Protein AF-0000000074204787 (afdb_homodimer)

pLDDT: mean 93.37, std 12.64, range [33.34, 98.88]

Organism: NCBI:txid88382

Radius of gyration: 18.28 Å; Cα contacts (8 Å, |Δi|>4): 489; chains: 2; bounding box: 37×52×54 Å

Solvent-accessible surface area (backbone atoms only — not comparable to full-atom values): 13584 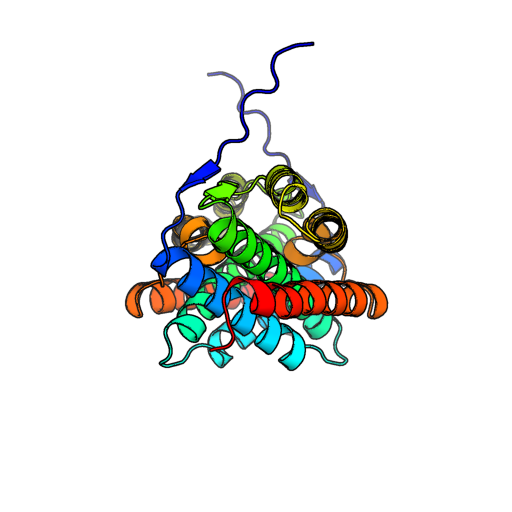Å² total; per-residue (Å²): 126,79,78,73,71,75,78,67,62,39,80,34,51,72,66,28,24,51,39,18,40,47,41,13,52,46,29,42,53,50,18,59,69,43,49,53,89,49,53,54,35,25,26,50,15,24,35,29,13,41,53,11,29,51,23,15,49,37,17,37,27,14,57,73,69,36,26,27,54,48,86,78,43,64,69,52,36,31,55,55,32,35,70,40,81,91,57,13,54,64,51,20,51,39,45,46,62,32,54,75,43,38,60,52,42,68,66,38,49,58,72,54,51,73,66,56,25,50,51,26,40,51,38,20,46,51,42,45,58,55,28,33,77,60,68,52,74,133,127,80,77,72,72,76,77,67,60,38,80,34,51,73,65,28,24,51,40,18,39,48,40,13,53,48,28,41,53,50,18,59,69,44,49,53,89,49,52,52,34,27,24,49,15,24,34,30,13,41,53,12,28,52,24,16,48,39,18,37,27,14,59,74,71,36,27,27,60,47,91,71,45,60,69,53,35,31,55,58,32,35,68,40,81,92,56,13,54,63,52,18,52,40,47,47,62,34,55,74,41,38,61,52,42,68,58,37,50,56,72,54,51,75,65,55,22,50,50,26,38,50,36,21,47,51,40,45,58,55,27,34,78,60,70,52,74,134

Sequence (276 aa):
MSPKHPPRTRSMSRGDVTVRAATARKYQDVAELVMGEDSADRHVAAGLAVLAAIAASDAICGATLRECARDQDHSRAADLLATVAPDGKELSVRLRKVLDEKTAAHYGTSFLSPQQSAYMVKHSRSLVDSMEGYVGRPMSPKHPPRTRSMSRGDVTVRAATARKYQDVAELVMGEDSADRHVAAGLAVLAAIAASDAICGATLRECARDQDHSRAADLLATVAPDGKELSVRLRKVLDEKTAAHYGTSFLSPQQSAYMVKHSRSLVDSMEGYVGRP

Nearest PDB structures (foldseek):
  2hsb-assembly1_A  TM=8.078E-01  e=8.945E-04  Archaeoglobus fulgidus
  7ae6-assembly1_B  TM=5.237E-01  e=3.345E-02  Aphanizomenon flos-aquae 2012/KM1/D3
  8ugj-assembly1_4C  TM=4.078E-01  e=1.017E+00  Sus scrofa
  6ymy-assembly1_c  TM=4.177E-01  e=1.128E+00  Saccharomyces cerevisiae S288C
  8pw5-assembly1_c  TM=3.591E-01  e=3.343E+00  Mus musculus

Foldseek 3Di:
DPPPDPADKDFADLVNLVVLLVLLVVLLVVLVVQCDDDLVSLLQSLLSLLSSLLSLLQSLLCLAVRIAGDDPDQLVSLVSQCPGPDCSVVLSVLNVLSVVCNCCSPPNPDGDDSVSSVSSSVSSVVSSVVSCVRSNDD/DPPPDPFDKDFADLVNLVVLLVLLVVLLVVLVVQCDDDLVSLLQSLLSLLSSLLSLLQSLLCLAVRIAGDDDPQLVSLVSQCPGPDCSVVSSVLNVLSVVCNCCSPPNPDGDDSVSSVSSSVSSVVSSVVSCVRSNDD

Secondary structure (DSSP, 8-state):
--------EEE--HHHHHHHHHHHHHHHHHHHHH--SSHHHHHHHHHHHHHHHHHHHHHHHHHHHSEEE-TT-HHHHHHHHTTSTTTHHHHHHHHHHHHTTHHHHHH-SSPPPHHHHHHHHHHHHHHHHHHHHHH---/--------EEE--HHHHHHHHHHHHHHHHHHHHH--SSHHHHHHHHHHHHHHHHHHHHHHHHHHHSEEE-TT-HHHHHHHHTTSTTTHHHHHHHHHHHHTTHHHHHH-SSPPPHHHHHHHHHHHHHHHHHHHHHH---

Structure (mmCIF, N/CA/C/O backbone):
data_AF-0000000074204787-model_v1
#
loop_
_entity.id
_entity.type
_entity.pdbx_description
1 polymer 'HEPN domain-containing protein'
#
loop_
_atom_site.group_PDB
_atom_site.id
_atom_site.type_symbol
_atom_site.label_atom_id
_atom_site.label_alt_id
_atom_site.label_comp_id
_atom_site.label_asym_id
_atom_site.label_entity_id
_atom_site.label_seq_id
_atom_site.pdbx_PDB_ins_code
_atom_site.Cartn_x
_atom_site.Cartn_y
_atom_site.Cartn_z
_atom_site.occupancy
_atom_site.B_iso_or_equiv
_atom_site.auth_seq_id
_atom_site.auth_comp_id
_atom_site.auth_asym_id
_atom_site.auth_atom_id
_atom_site.pdbx_PDB_model_num
ATOM 1 N N . MET A 1 1 ? -5.32 1.021 37.094 1 33.88 1 MET A N 1
ATOM 2 C CA . MET A 1 1 ? -5.32 0.948 35.625 1 33.88 1 MET A CA 1
ATOM 3 C C . MET A 1 1 ? -3.896 0.875 35.094 1 33.88 1 MET A C 1
ATOM 5 O O . MET A 1 1 ? -3.004 1.568 35.594 1 33.88 1 MET A O 1
ATOM 9 N N . SER A 1 2 ? -3.416 -0.162 34.594 1 39.25 2 SER A N 1
ATOM 10 C CA . SER A 1 2 ? -2.023 -0.313 34.188 1 39.25 2 SER A CA 1
ATOM 11 C C . SER A 1 2 ? -1.562 0.872 33.344 1 39.25 2 SER A C 1
ATOM 13 O O . SER A 1 2 ? -2.318 1.381 32.5 1 39.25 2 SER A O 1
ATOM 15 N N . PRO A 1 3 ? -0.611 1.631 33.719 1 34.16 3 PRO A N 1
ATOM 16 C CA . PRO A 1 3 ? -0.192 2.807 32.938 1 34.16 3 PRO A CA 1
ATOM 17 C C . PRO A 1 3 ? -0.026 2.512 31.453 1 34.16 3 PRO A C 1
ATOM 19 O O . PRO A 1 3 ? 0.496 1.458 31.094 1 34.16 3 PRO A O 1
ATOM 22 N N . LYS A 1 4 ? -0.907 2.822 30.594 1 45.38 4 LYS A N 1
ATOM 23 C CA . LYS A 1 4 ? -0.849 2.66 29.141 1 45.38 4 LYS A CA 1
ATOM 24 C C . LYS A 1 4 ? 0.558 2.926 28.609 1 45.38 4 LYS A C 1
ATOM 26 O O . LYS A 1 4 ? 1.166 3.947 28.938 1 45.38 4 LYS A O 1
ATOM 31 N N . HIS A 1 5 ? 1.35 2.051 28.469 1 51.78 5 HIS A N 1
ATOM 32 C CA . HIS A 1 5 ? 2.66 2.24 27.859 1 51.78 5 HIS A CA 1
ATOM 33 C C . HIS A 1 5 ? 2.621 3.336 26.797 1 51.78 5 HIS A C 1
ATOM 35 O O . HIS A 1 5 ? 1.652 3.439 26.031 1 51.78 5 HIS A O 1
ATOM 41 N N . PRO A 1 6 ? 3.344 4.445 27 1 54 6 PRO A N 1
ATOM 42 C CA . PRO A 1 6 ? 3.322 5.527 26.016 1 54 6 PRO A CA 1
ATOM 43 C C . PRO A 1 6 ? 3.377 5.02 24.578 1 54 6 PRO A C 1
ATOM 45 O O . PRO A 1 6 ? 3.99 3.982 24.312 1 54 6 PRO A O 1
ATOM 48 N N . PRO A 1 7 ? 2.492 5.434 23.75 1 60.56 7 PRO A N 1
ATOM 49 C CA . PRO A 1 7 ? 2.514 4.992 22.359 1 60.56 7 PRO A CA 1
ATOM 50 C C . PRO A 1 7 ? 3.904 5.078 21.734 1 60.56 7 PRO A C 1
ATOM 52 O O . PRO A 1 7 ? 4.699 5.949 22.109 1 60.56 7 PRO A O 1
ATOM 55 N N . ARG A 1 8 ? 4.473 4.113 21.094 1 80.25 8 ARG A N 1
ATOM 56 C CA . ARG A 1 8 ? 5.738 4.145 20.375 1 80.25 8 ARG A CA 1
ATOM 57 C C . ARG A 1 8 ? 5.676 5.109 19.188 1 80.25 8 ARG A C 1
ATOM 59 O O . ARG A 1 8 ? 4.867 4.93 18.281 1 80.25 8 ARG A O 1
ATOM 66 N N . THR A 1 9 ? 6.219 6.309 19.438 1 88.94 9 THR A N 1
ATOM 67 C CA . THR A 1 9 ? 6.242 7.348 18.406 1 88.94 9 THR A CA 1
ATOM 68 C C . THR A 1 9 ? 7.668 7.602 17.938 1 88.94 9 THR A C 1
ATOM 70 O O . THR A 1 9 ? 8.625 7.102 18.516 1 88.94 9 THR A O 1
ATOM 73 N N . ARG A 1 10 ? 7.684 8.18 16.828 1 91 10 ARG A N 1
ATOM 74 C CA . ARG A 1 10 ? 8.961 8.656 16.297 1 91 1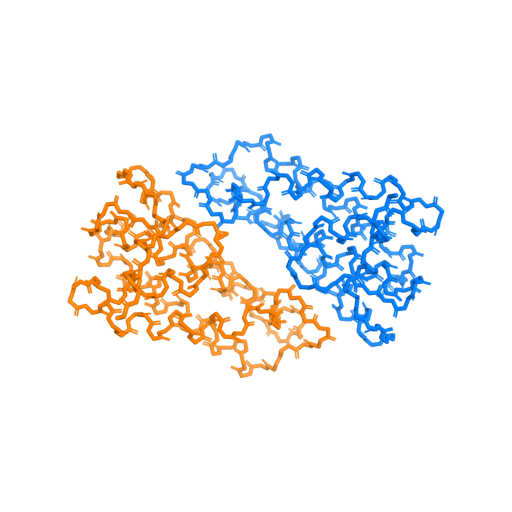0 ARG A CA 1
ATOM 75 C C . ARG A 1 10 ? 8.93 10.164 16.078 1 91 10 ARG A C 1
ATOM 77 O O . ARG A 1 10 ? 7.895 10.719 15.719 1 91 10 ARG A O 1
ATOM 84 N N . SER A 1 11 ? 10.07 10.781 16.328 1 95.62 11 SER A N 1
ATOM 85 C CA . SER A 1 11 ? 10.195 12.219 16.094 1 95.62 11 SER A CA 1
ATOM 86 C C . SER A 1 11 ? 10.109 12.547 14.609 1 95.62 11 SER A C 1
ATOM 88 O O . SER A 1 11 ? 10.594 11.781 13.766 1 95.62 11 SER A O 1
ATOM 90 N N . MET A 1 12 ? 9.57 13.695 14.336 1 96.94 12 MET A N 1
ATOM 91 C CA . MET A 1 12 ? 9.406 14.148 12.953 1 96.94 12 MET A CA 1
ATOM 92 C C . MET A 1 12 ? 9.992 15.547 12.766 1 96.94 12 MET A C 1
ATOM 94 O O . MET A 1 12 ? 9.602 16.484 13.461 1 96.94 12 MET A O 1
ATOM 98 N N . SER A 1 13 ? 10.93 15.688 11.852 1 97.75 13 SER A N 1
ATOM 99 C CA . SER A 1 13 ? 11.43 17 11.445 1 97.75 13 SER A CA 1
ATOM 100 C C . SER A 1 13 ? 10.516 17.625 10.398 1 97.75 13 SER A C 1
ATOM 102 O O . SER A 1 13 ? 9.586 16.984 9.906 1 97.75 13 SER A O 1
ATOM 104 N N . ARG A 1 14 ? 10.82 18.844 10.062 1 97.25 14 ARG A N 1
ATOM 105 C CA . ARG A 1 14 ? 10.086 19.516 8.992 1 97.25 14 ARG A CA 1
ATOM 106 C C . ARG A 1 14 ? 10.258 18.797 7.664 1 97.25 14 ARG A C 1
ATOM 108 O O . ARG A 1 14 ? 9.328 18.734 6.859 1 97.25 14 ARG A O 1
ATOM 115 N N . GLY A 1 15 ? 11.469 18.359 7.43 1 97.56 15 GLY A N 1
ATOM 116 C CA . GLY A 1 15 ? 11.727 17.578 6.23 1 97.56 15 GLY A CA 1
ATOM 117 C C . GLY A 1 15 ? 10.938 16.281 6.176 1 97.56 15 GLY A C 1
ATOM 118 O O . GLY A 1 15 ? 10.414 15.914 5.125 1 97.56 15 GLY A O 1
ATOM 119 N N . ASP A 1 16 ? 10.867 15.609 7.316 1 97.62 16 ASP A N 1
ATOM 120 C CA . ASP A 1 16 ? 10.062 14.391 7.398 1 97.62 16 ASP A CA 1
ATOM 121 C C . ASP A 1 16 ? 8.609 14.672 7.023 1 97.62 16 ASP A C 1
ATOM 123 O O . ASP A 1 16 ? 8 13.914 6.266 1 97.62 16 ASP A O 1
ATOM 127 N N . VAL A 1 17 ? 8.086 15.742 7.586 1 98.38 17 VAL A N 1
ATOM 128 C CA . VAL A 1 17 ? 6.703 16.141 7.348 1 98.38 17 VAL A CA 1
ATOM 129 C C . VAL A 1 17 ? 6.492 16.406 5.859 1 98.38 17 VAL A C 1
ATOM 131 O O . VAL A 1 17 ? 5.48 16 5.285 1 98.38 17 VAL A O 1
ATOM 134 N N . THR A 1 18 ? 7.434 17.078 5.258 1 98.06 18 THR A N 1
ATOM 135 C CA . THR A 1 18 ? 7.359 17.391 3.834 1 98.06 18 THR A CA 1
ATOM 136 C C . THR A 1 18 ? 7.281 16.109 3 1 98.06 18 THR A C 1
ATOM 138 O O . THR A 1 18 ? 6.484 16.031 2.062 1 98.06 18 THR A O 1
ATOM 141 N N . VAL A 1 19 ? 8.031 15.148 3.357 1 98.12 19 VAL A N 1
ATOM 142 C CA . VAL A 1 19 ? 8.062 13.891 2.619 1 98.12 19 VAL A CA 1
ATOM 143 C C . VAL A 1 19 ? 6.727 13.156 2.781 1 98.12 19 VAL A C 1
ATOM 145 O O . VAL A 1 19 ? 6.129 12.719 1.798 1 98.12 19 VAL A O 1
ATOM 148 N N . ARG A 1 20 ? 6.266 13.062 3.986 1 98.06 20 ARG A N 1
ATOM 149 C CA . ARG A 1 20 ? 5.008 12.359 4.219 1 98.06 20 ARG A CA 1
ATOM 150 C C . ARG A 1 20 ? 3.846 13.07 3.537 1 98.06 20 ARG A C 1
ATOM 152 O O . ARG A 1 20 ? 2.947 1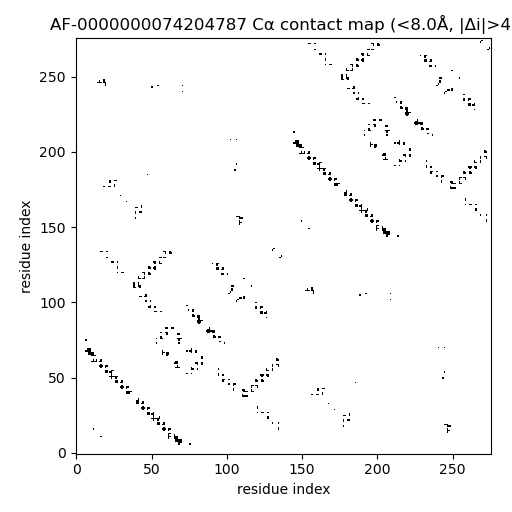2.43 2.994 1 98.06 20 ARG A O 1
ATOM 159 N N . ALA A 1 21 ? 3.865 14.391 3.525 1 98.81 21 ALA A N 1
ATOM 160 C CA . ALA A 1 21 ? 2.816 15.156 2.861 1 98.81 21 ALA A CA 1
ATOM 161 C C . ALA A 1 21 ? 2.842 14.93 1.353 1 98.81 21 ALA A C 1
ATOM 163 O O . ALA A 1 21 ? 1.798 14.703 0.735 1 98.81 21 ALA A O 1
ATOM 164 N N . ALA A 1 22 ? 4.02 14.992 0.801 1 98.69 22 ALA A N 1
ATOM 165 C CA . ALA A 1 22 ? 4.145 14.766 -0.636 1 98.69 22 ALA A CA 1
ATOM 166 C C . ALA A 1 22 ? 3.705 13.352 -1.006 1 98.69 22 ALA A C 1
ATOM 168 O O . ALA A 1 22 ? 3.055 13.141 -2.033 1 98.69 22 ALA A O 1
ATOM 169 N N . THR A 1 23 ? 4.023 12.406 -0.182 1 98.69 23 THR A N 1
ATOM 170 C CA . THR A 1 23 ? 3.641 11.016 -0.395 1 98.69 23 THR A CA 1
ATOM 171 C C . THR A 1 23 ? 2.125 10.852 -0.327 1 98.69 23 THR A C 1
ATOM 173 O O . THR A 1 23 ? 1.529 10.188 -1.178 1 98.69 23 THR A O 1
ATOM 176 N N . ALA A 1 24 ? 1.503 11.492 0.65 1 98.81 24 ALA A N 1
ATOM 177 C CA . ALA A 1 24 ? 0.05 11.438 0.785 1 98.81 24 ALA A CA 1
ATOM 178 C C . ALA A 1 24 ? -0.636 11.984 -0.465 1 98.81 24 ALA A C 1
ATOM 180 O O . ALA A 1 24 ? -1.555 11.359 -1 1 98.81 24 ALA A O 1
ATOM 181 N N . ARG A 1 25 ? -0.145 13.133 -0.925 1 98.75 25 ARG A N 1
ATOM 182 C CA . ARG A 1 25 ? -0.708 13.766 -2.111 1 98.75 25 ARG A CA 1
ATOM 183 C C . ARG A 1 25 ? -0.603 12.852 -3.326 1 98.75 25 ARG A C 1
ATOM 185 O O . ARG A 1 25 ? -1.566 12.695 -4.078 1 98.75 25 ARG A O 1
ATOM 192 N N . LYS A 1 26 ? 0.515 12.289 -3.473 1 98.75 26 LYS A N 1
ATOM 193 C CA . LYS A 1 26 ? 0.745 11.477 -4.664 1 98.75 26 LYS A CA 1
ATOM 194 C C . LYS A 1 26 ? -0.082 10.195 -4.629 1 98.75 26 LYS A C 1
ATOM 196 O O . LYS A 1 26 ? -0.679 9.805 -5.633 1 98.75 26 LYS A O 1
ATOM 201 N N . TYR A 1 27 ? -0.132 9.5 -3.479 1 98.88 27 TYR A N 1
ATOM 202 C CA . TYR A 1 27 ? -1 8.336 -3.363 1 98.88 27 TYR A CA 1
ATOM 203 C C . TYR A 1 27 ? -2.445 8.695 -3.68 1 98.88 27 TYR A C 1
ATOM 205 O O . TYR A 1 27 ? -3.141 7.957 -4.379 1 98.88 27 TYR A O 1
ATOM 213 N N . GLN A 1 28 ? -2.885 9.797 -3.152 1 98.88 28 GLN A N 1
ATOM 214 C CA . GLN A 1 28 ? -4.262 10.227 -3.377 1 98.88 28 GLN A CA 1
ATOM 215 C C . GLN A 1 28 ? -4.516 10.508 -4.855 1 98.88 28 GLN A C 1
ATOM 217 O O . GLN A 1 28 ? -5.531 10.078 -5.41 1 98.88 28 GLN A O 1
ATOM 222 N N . ASP A 1 29 ? -3.586 11.219 -5.461 1 98.69 29 ASP A N 1
ATOM 223 C CA . ASP A 1 29 ? -3.717 11.531 -6.879 1 98.69 29 ASP A CA 1
ATOM 224 C C . ASP A 1 29 ? -3.799 10.25 -7.715 1 98.69 29 ASP A C 1
ATOM 226 O O . ASP A 1 29 ? -4.641 10.141 -8.609 1 98.69 29 ASP A O 1
ATOM 230 N N . VAL A 1 30 ? -2.977 9.297 -7.453 1 98.75 30 VAL A N 1
ATOM 231 C CA . VAL A 1 30 ? -2.938 8.047 -8.211 1 98.75 30 VAL A CA 1
ATOM 232 C C . VAL A 1 30 ? -4.203 7.238 -7.941 1 98.75 30 VAL A C 1
ATOM 234 O O . VAL A 1 30 ? -4.766 6.629 -8.859 1 98.75 30 VAL A O 1
ATOM 237 N N . ALA A 1 31 ? -4.656 7.207 -6.688 1 98.88 31 ALA A N 1
ATOM 238 C CA . ALA A 1 31 ? -5.898 6.516 -6.363 1 98.88 31 ALA A CA 1
ATOM 239 C C . ALA A 1 31 ? -7.055 7.031 -7.211 1 98.88 31 ALA A C 1
ATOM 241 O O . ALA A 1 31 ? -7.828 6.246 -7.766 1 98.88 31 ALA A O 1
ATOM 242 N N . GLU A 1 32 ? -7.121 8.289 -7.32 1 98.75 32 GLU A N 1
ATOM 243 C CA . GLU A 1 32 ? -8.211 8.906 -8.07 1 98.75 32 GLU A CA 1
ATOM 244 C C . GLU A 1 32 ? -8.062 8.664 -9.57 1 98.75 32 GLU A C 1
ATOM 246 O O . GLU A 1 32 ? -9.055 8.469 -10.273 1 98.75 32 GLU A O 1
ATOM 251 N N . LEU A 1 33 ? -6.883 8.672 -10.016 1 97.94 33 LEU A N 1
ATOM 252 C CA . LEU A 1 33 ? -6.613 8.414 -11.422 1 97.94 33 LEU A CA 1
ATOM 253 C C . LEU A 1 33 ? -7.004 6.988 -11.797 1 97.94 33 LEU A C 1
ATOM 255 O O . LEU A 1 33 ? -7.523 6.75 -12.891 1 97.94 33 LEU A O 1
ATOM 259 N N . VAL A 1 34 ? -6.758 6.082 -10.922 1 98.06 34 VAL A N 1
ATOM 260 C CA . VAL A 1 34 ? -6.93 4.664 -11.219 1 98.06 34 VAL A CA 1
ATOM 261 C C . VAL A 1 34 ? -8.383 4.254 -10.984 1 98.06 34 VAL A C 1
ATOM 263 O O . VAL A 1 34 ? -8.844 3.24 -11.516 1 98.06 34 VAL A O 1
ATOM 266 N N . MET A 1 35 ? -9.047 5.141 -10.188 1 97.12 35 MET A N 1
ATOM 267 C CA . MET A 1 35 ? -10.438 4.816 -9.875 1 97.12 35 MET A CA 1
ATOM 268 C C . MET A 1 35 ? -11.266 4.699 -11.156 1 97.12 35 MET A C 1
ATOM 270 O O . MET A 1 35 ? -11.445 5.684 -11.875 1 97.12 35 MET A O 1
ATOM 274 N N . GLY A 1 36 ? -11.594 3.494 -11.578 1 92.31 36 GLY A N 1
ATOM 275 C CA . GLY A 1 36 ? -12.344 3.246 -12.797 1 92.31 36 GLY A CA 1
ATOM 276 C C . GLY A 1 36 ? -13.516 2.309 -12.594 1 92.31 36 GLY A C 1
ATOM 277 O O . GLY A 1 36 ? -14.016 2.156 -11.477 1 92.31 36 GLY A O 1
ATOM 278 N N . GLU A 1 37 ? -13.961 1.766 -13.734 1 93.31 37 GLU A N 1
ATOM 279 C CA . GLU A 1 37 ? -15.156 0.924 -13.688 1 93.31 37 GLU A CA 1
ATOM 280 C C . GLU A 1 37 ? -14.797 -0.53 -13.406 1 93.31 37 GLU A C 1
ATOM 282 O O . GLU A 1 37 ? -15.609 -1.281 -12.859 1 93.31 37 GLU A O 1
ATOM 287 N N . ASP A 1 38 ? -13.609 -0.851 -13.688 1 97.31 38 ASP A N 1
ATOM 288 C CA . ASP A 1 38 ? -13.156 -2.223 -13.484 1 97.31 38 ASP A CA 1
ATOM 289 C C . ASP A 1 38 ? -12.938 -2.51 -12 1 97.31 38 ASP A C 1
ATOM 291 O O . ASP A 1 38 ? -12.414 -1.667 -11.266 1 97.31 38 ASP A O 1
ATOM 295 N N . SER A 1 39 ? -13.266 -3.697 -11.57 1 98.19 39 SER A N 1
ATOM 296 C CA . SER A 1 39 ? -13.18 -4.086 -10.164 1 98.19 39 SER A CA 1
ATOM 297 C C . SER A 1 39 ? -11.742 -4.012 -9.656 1 98.19 39 SER A C 1
ATOM 299 O O . SER A 1 39 ? -11.5 -3.549 -8.539 1 98.19 39 SER A O 1
ATOM 301 N N . ALA A 1 40 ? -10.844 -4.461 -10.469 1 98.19 40 ALA A N 1
ATOM 302 C CA . ALA A 1 40 ? -9.445 -4.426 -10.047 1 98.19 40 ALA A CA 1
ATOM 303 C C . ALA A 1 40 ? -8.961 -2.988 -9.883 1 98.19 40 ALA A C 1
ATOM 305 O O . ALA A 1 40 ? -8.195 -2.688 -8.961 1 98.19 40 ALA A O 1
ATOM 306 N N . ASP A 1 41 ? -9.406 -2.125 -10.758 1 98.38 41 ASP A N 1
ATOM 307 C CA . ASP A 1 41 ? -9.062 -0.709 -10.656 1 98.38 41 ASP A CA 1
ATOM 308 C C . ASP A 1 41 ? -9.562 -0.122 -9.336 1 98.38 41 ASP A C 1
ATOM 310 O O . ASP A 1 41 ? -8.797 0.517 -8.609 1 98.38 41 ASP A O 1
ATOM 314 N N . ARG A 1 42 ? -10.797 -0.382 -9.039 1 98.56 42 ARG A N 1
ATOM 315 C CA . ARG A 1 42 ? -11.398 0.153 -7.824 1 98.56 42 ARG A CA 1
ATOM 316 C C . ARG A 1 42 ? -10.734 -0.423 -6.582 1 98.56 42 ARG A C 1
ATOM 318 O O . ARG A 1 42 ? -10.531 0.287 -5.594 1 98.56 42 ARG A O 1
ATOM 325 N N . HIS A 1 43 ? -10.422 -1.641 -6.68 1 98.69 43 HIS A N 1
ATOM 326 C CA . HIS A 1 43 ? -9.781 -2.322 -5.559 1 98.69 43 HIS A CA 1
ATOM 327 C C . HIS A 1 43 ? -8.406 -1.74 -5.273 1 98.69 43 HIS A C 1
ATOM 329 O O . HIS A 1 43 ? -8.078 -1.449 -4.121 1 98.69 43 HIS A O 1
ATOM 335 N N . VAL A 1 44 ? -7.605 -1.508 -6.277 1 98.75 44 VAL A N 1
ATOM 336 C CA . VAL A 1 44 ? -6.262 -0.959 -6.117 1 98.75 44 VAL A CA 1
ATOM 337 C C . VAL A 1 44 ? -6.348 0.498 -5.672 1 98.75 44 VAL A C 1
ATOM 339 O O . VAL A 1 44 ? -5.551 0.95 -4.848 1 98.75 44 VAL A O 1
ATOM 342 N N . ALA A 1 45 ? -7.348 1.214 -6.184 1 98.88 45 ALA A N 1
ATOM 343 C CA . ALA A 1 45 ? -7.566 2.584 -5.727 1 98.88 45 ALA A CA 1
ATOM 344 C C . ALA A 1 45 ? -7.805 2.629 -4.223 1 98.88 45 ALA A C 1
ATOM 346 O O . ALA A 1 45 ? -7.289 3.508 -3.529 1 98.88 45 ALA A O 1
ATOM 347 N N . ALA A 1 46 ? -8.555 1.702 -3.738 1 98.88 46 ALA A N 1
ATOM 348 C CA . ALA A 1 46 ? -8.828 1.622 -2.305 1 98.88 46 ALA A CA 1
ATOM 349 C C . ALA A 1 46 ? -7.555 1.337 -1.52 1 98.88 46 ALA A C 1
ATOM 351 O O . ALA A 1 46 ? -7.336 1.906 -0.447 1 98.88 46 ALA A O 1
ATOM 352 N N . GLY A 1 47 ? -6.691 0.434 -2.006 1 98.69 47 GLY A N 1
ATOM 353 C CA . GLY A 1 47 ? -5.41 0.197 -1.365 1 98.69 47 GLY A CA 1
ATOM 354 C C . GLY A 1 47 ? -4.535 1.436 -1.305 1 98.69 47 GLY A C 1
ATOM 355 O O . GLY A 1 47 ? -3.889 1.697 -0.288 1 98.69 47 GLY A O 1
ATOM 356 N N . LEU A 1 48 ? -4.539 2.191 -2.369 1 98.88 48 LEU A N 1
ATOM 357 C CA . LEU A 1 48 ? -3.795 3.445 -2.434 1 98.88 48 LEU A CA 1
ATOM 358 C C . LEU A 1 48 ? -4.359 4.461 -1.447 1 98.88 48 LEU A C 1
ATOM 360 O O . LEU A 1 48 ? -3.607 5.223 -0.833 1 98.88 48 LEU A O 1
ATOM 364 N N . ALA A 1 49 ? -5.652 4.449 -1.289 1 98.88 49 ALA A N 1
ATOM 365 C CA . ALA A 1 49 ? -6.309 5.348 -0.338 1 98.88 49 ALA A CA 1
ATOM 366 C C . ALA A 1 49 ? -5.832 5.074 1.087 1 98.88 49 ALA A C 1
ATOM 368 O O . ALA A 1 49 ? -5.68 6.004 1.884 1 98.88 49 ALA A O 1
ATOM 369 N N . VAL A 1 50 ? -5.617 3.844 1.423 1 98.5 50 VAL A N 1
ATOM 370 C CA . VAL A 1 50 ? -5.105 3.477 2.738 1 98.5 50 VAL A CA 1
ATOM 371 C C . VAL A 1 50 ? -3.752 4.145 2.971 1 98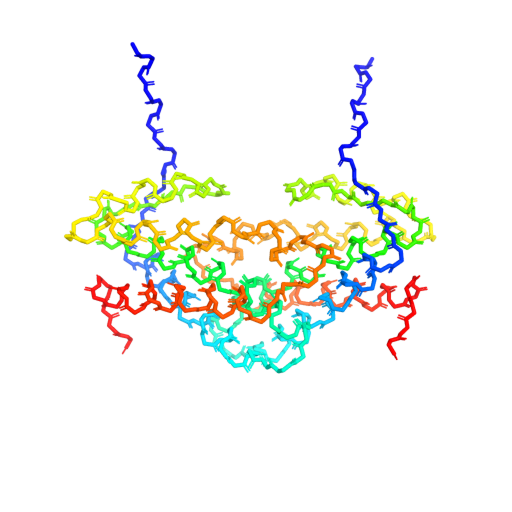.5 50 VAL A C 1
ATOM 373 O O . VAL A 1 50 ? -3.543 4.801 3.994 1 98.5 50 VAL A O 1
ATOM 376 N N . LEU A 1 51 ? -2.887 4.039 2.023 1 98.31 51 LEU A N 1
ATOM 377 C CA . LEU A 1 51 ? -1.539 4.574 2.17 1 98.31 51 LEU A CA 1
ATOM 378 C C . LEU A 1 51 ? -1.562 6.102 2.197 1 98.31 51 LEU A C 1
ATOM 380 O O . LEU A 1 51 ? -0.813 6.723 2.953 1 98.31 51 LEU A O 1
ATOM 384 N N . ALA A 1 52 ? -2.43 6.664 1.383 1 98.81 52 ALA A N 1
ATOM 385 C CA . ALA A 1 52 ? -2.604 8.109 1.403 1 98.81 52 ALA A CA 1
ATOM 386 C C . ALA A 1 52 ? -3.047 8.594 2.783 1 98.81 52 ALA A C 1
ATOM 388 O O . ALA A 1 52 ? -2.498 9.562 3.316 1 98.81 52 ALA A O 1
ATOM 389 N N . ALA A 1 53 ? -4.008 7.938 3.334 1 98.69 53 ALA A N 1
ATOM 390 C CA . ALA A 1 53 ? -4.57 8.32 4.625 1 98.69 53 ALA A CA 1
ATOM 391 C C . ALA A 1 53 ? -3.525 8.219 5.73 1 98.69 53 ALA A C 1
ATOM 393 O O . ALA A 1 53 ? -3.416 9.109 6.574 1 98.69 53 ALA A O 1
ATOM 394 N N . ILE A 1 54 ? -2.783 7.215 5.684 1 97.62 54 ILE A N 1
ATOM 395 C CA . ILE A 1 54 ? -1.749 7.008 6.691 1 97.62 54 ILE A CA 1
ATOM 396 C C . ILE A 1 54 ? -0.683 8.094 6.566 1 97.62 54 ILE A C 1
ATOM 398 O O . ILE A 1 54 ? -0.294 8.703 7.566 1 97.62 54 ILE A O 1
ATOM 402 N N . ALA A 1 55 ? -0.259 8.32 5.387 1 97.75 55 ALA A N 1
ATOM 403 C CA . ALA A 1 55 ? 0.762 9.336 5.164 1 97.75 55 ALA A CA 1
ATOM 404 C C . ALA A 1 55 ? 0.257 10.719 5.578 1 97.75 55 ALA A C 1
ATOM 406 O O . ALA A 1 55 ? 1 11.508 6.168 1 97.75 55 ALA A O 1
ATOM 407 N N . ALA A 1 56 ? -0.991 10.984 5.242 1 98.5 56 ALA A N 1
ATOM 408 C CA . ALA A 1 56 ? -1.573 12.266 5.633 1 98.5 56 ALA A CA 1
ATOM 409 C C . ALA A 1 56 ? -1.616 12.406 7.152 1 98.5 56 ALA A C 1
ATOM 411 O O . ALA A 1 56 ? -1.283 13.461 7.695 1 98.5 56 ALA A O 1
ATOM 412 N N . SER A 1 57 ? -2.02 11.367 7.785 1 97.88 57 SER A N 1
ATOM 413 C CA . SER A 1 57 ? -2.059 11.359 9.242 1 97.88 57 SER A CA 1
ATOM 414 C C . SER A 1 57 ? -0.677 11.617 9.836 1 97.88 57 SER A C 1
ATOM 416 O O . SER A 1 57 ? -0.532 12.414 10.766 1 97.88 57 SER A O 1
ATOM 418 N N . ASP A 1 58 ? 0.32 10.984 9.352 1 96.94 58 ASP A N 1
ATOM 419 C CA . ASP A 1 58 ? 1.688 11.188 9.82 1 96.94 58 ASP A CA 1
ATOM 420 C C . ASP A 1 58 ? 2.113 12.641 9.648 1 96.94 58 ASP A C 1
ATOM 422 O O . ASP A 1 58 ? 2.723 13.227 10.547 1 96.94 58 ASP A O 1
ATOM 426 N N . ALA A 1 59 ? 1.81 13.18 8.484 1 98.25 59 ALA A N 1
ATOM 427 C CA . ALA A 1 59 ? 2.197 14.555 8.195 1 98.25 59 ALA A CA 1
ATOM 428 C C . ALA A 1 59 ? 1.51 15.531 9.141 1 98.25 59 ALA A C 1
ATOM 430 O O . ALA A 1 59 ? 2.135 16.469 9.633 1 98.25 59 ALA A O 1
ATOM 431 N N . ILE A 1 60 ? 0.245 15.367 9.406 1 98.56 60 ILE A N 1
ATOM 432 C CA . ILE A 1 60 ? -0.507 16.234 10.305 1 98.56 60 ILE A CA 1
ATOM 433 C C . ILE A 1 60 ? 0.089 16.172 11.711 1 98.56 60 ILE A C 1
ATOM 435 O O . ILE A 1 60 ? 0.372 17.203 12.32 1 98.56 60 ILE A O 1
ATOM 439 N N . CYS A 1 61 ? 0.299 14.992 12.195 1 97.75 61 CYS A N 1
ATOM 440 C CA . CYS A 1 61 ? 0.865 14.805 13.531 1 97.75 61 CYS A CA 1
ATOM 441 C C . CYS A 1 61 ? 2.275 15.383 13.609 1 97.75 61 CYS A C 1
ATOM 443 O O . CYS A 1 61 ? 2.623 16.062 14.578 1 97.75 61 CYS A O 1
ATOM 445 N N . GLY A 1 62 ? 3.018 15.055 12.586 1 97.62 62 GLY A N 1
ATOM 446 C CA . GLY A 1 62 ? 4.371 15.594 12.547 1 97.62 62 GLY A CA 1
ATOM 447 C C . GLY A 1 62 ? 4.414 17.109 12.578 1 97.62 62 GLY A C 1
ATOM 448 O O . GLY A 1 62 ? 5.238 17.703 13.273 1 97.62 62 GLY A O 1
ATOM 449 N N . ALA A 1 63 ? 3.543 17.688 11.852 1 98.25 63 ALA A N 1
ATOM 450 C CA . ALA A 1 63 ? 3.518 19.141 11.75 1 98.25 63 ALA A CA 1
ATOM 451 C C . ALA A 1 63 ? 3.09 19.781 13.07 1 98.25 63 ALA A C 1
ATOM 453 O O . ALA A 1 63 ? 3.533 20.875 13.406 1 98.25 63 ALA A O 1
ATOM 454 N N . THR A 1 64 ? 2.293 19.125 13.797 1 98.12 64 THR A N 1
ATOM 455 C CA . THR A 1 64 ? 1.683 19.719 14.977 1 98.12 64 THR A CA 1
ATOM 456 C C . THR A 1 64 ? 2.396 19.25 16.25 1 98.12 64 THR A C 1
ATOM 458 O O . THR A 1 64 ? 2.699 20.062 17.125 1 98.12 64 THR A O 1
ATOM 461 N N . LEU A 1 65 ? 2.705 17.938 16.328 1 97.12 65 LEU A N 1
ATOM 462 C CA . LEU A 1 65 ? 3.203 17.312 17.547 1 97.12 65 LEU A CA 1
ATOM 463 C C . LEU A 1 65 ? 4.699 17.047 17.453 1 97.12 65 LEU A C 1
ATOM 465 O O . LEU A 1 65 ? 5.336 16.672 18.438 1 97.12 65 LEU A O 1
ATOM 469 N N . ARG A 1 66 ? 5.219 17.078 16.312 1 97.69 66 ARG A N 1
ATOM 470 C CA . ARG A 1 66 ? 6.613 16.781 16.016 1 97.69 66 ARG A CA 1
ATOM 471 C C . ARG A 1 66 ? 6.91 15.297 16.219 1 97.69 66 ARG A C 1
ATOM 473 O O . ARG A 1 66 ? 8.047 14.922 16.5 1 97.69 66 ARG A O 1
ATOM 480 N N . GLU A 1 67 ? 5.809 14.555 16.156 1 96 67 GLU A N 1
ATOM 481 C CA . GLU A 1 67 ? 5.918 13.102 16.203 1 96 67 GLU A CA 1
ATOM 482 C C . GLU A 1 67 ? 4.801 12.43 15.422 1 96 67 GLU A C 1
ATOM 484 O O . GLU A 1 67 ? 3.76 13.039 15.164 1 96 67 GLU A O 1
ATOM 489 N N . CYS A 1 68 ? 5.055 11.211 15.07 1 93.38 68 CYS A N 1
ATOM 490 C CA . CYS A 1 68 ? 4.004 10.367 14.516 1 93.38 68 CYS A CA 1
ATOM 491 C C . CYS A 1 68 ? 4.16 8.922 14.984 1 93.38 68 CYS A C 1
ATOM 493 O O . CYS A 1 68 ? 5.176 8.562 15.586 1 93.38 68 CYS A O 1
ATOM 495 N N . ALA A 1 69 ? 3.014 8.18 14.852 1 89.62 69 ALA A N 1
ATOM 496 C CA . ALA A 1 69 ? 3.041 6.777 15.25 1 89.62 69 ALA A CA 1
ATOM 497 C C . ALA A 1 69 ? 4.102 6.008 14.461 1 89.62 69 ALA A C 1
ATOM 499 O O . ALA A 1 69 ? 4.359 6.312 13.297 1 89.62 69 ALA A O 1
ATOM 500 N N . ARG A 1 70 ? 4.539 4.973 15.164 1 81.69 70 ARG A N 1
ATOM 501 C CA . ARG A 1 70 ? 5.566 4.148 14.539 1 81.69 70 ARG A CA 1
ATOM 502 C C . ARG A 1 70 ? 4.941 3.018 13.727 1 81.69 70 ARG A C 1
ATOM 504 O O . ARG A 1 70 ? 3.967 2.402 14.156 1 81.69 70 ARG A O 1
ATOM 511 N N . ASP A 1 71 ? 5.152 2.766 12.359 1 64.56 71 ASP A N 1
ATOM 512 C CA . ASP A 1 71 ? 5.082 2.023 11.102 1 64.56 71 ASP A CA 1
ATOM 513 C C . ASP A 1 71 ? 3.869 1.093 11.086 1 64.56 71 ASP A C 1
ATOM 515 O O . ASP A 1 71 ? 3.281 0.852 10.031 1 64.56 71 ASP A O 1
ATOM 519 N N . GLN A 1 72 ? 3.49 0.364 12.219 1 66.31 72 GLN A N 1
ATOM 520 C CA . GLN A 1 72 ? 2.525 -0.661 11.828 1 66.31 72 GLN A CA 1
ATOM 521 C C . GLN A 1 72 ? 1.387 -0.756 12.844 1 66.31 72 GLN A C 1
ATOM 523 O O . GLN A 1 72 ? 0.536 -1.643 12.742 1 66.31 72 GLN A O 1
ATOM 528 N N . ASP A 1 73 ? 1.398 0.132 13.555 1 76.44 73 ASP A N 1
ATOM 529 C CA . ASP A 1 73 ? 0.275 0.13 14.484 1 76.44 73 ASP A CA 1
ATOM 530 C C . ASP A 1 73 ? -0.722 1.236 14.141 1 76.44 73 ASP A C 1
ATOM 532 O O . ASP A 1 73 ? -0.634 2.344 14.68 1 76.44 73 ASP A O 1
ATOM 536 N N . HIS A 1 74 ? -1.598 0.856 13.312 1 83.19 74 HIS A N 1
ATOM 537 C CA . HIS A 1 74 ? -2.465 1.882 12.742 1 83.19 74 HIS A CA 1
ATOM 538 C C . HIS A 1 74 ? -3.498 2.355 13.758 1 83.19 74 HIS A C 1
ATOM 540 O O . HIS A 1 74 ? -3.963 3.496 13.695 1 83.19 74 HIS A O 1
ATOM 546 N N . SER A 1 75 ? -3.756 1.549 14.688 1 85.94 75 SER A N 1
ATOM 547 C CA . SER A 1 75 ? -4.645 2.004 15.75 1 85.94 75 SER A CA 1
ATOM 548 C C . SER A 1 75 ? -4 3.117 16.562 1 85.94 75 SER A C 1
ATOM 550 O O . SER A 1 75 ? -4.668 4.086 16.938 1 85.94 75 SER A O 1
ATOM 552 N N . ARG A 1 76 ? -2.811 3.035 16.719 1 90.19 76 ARG A N 1
ATOM 553 C CA . ARG A 1 76 ? -2.088 4.055 17.469 1 90.19 76 ARG A CA 1
ATOM 554 C C . ARG A 1 76 ? -1.985 5.355 16.688 1 90.19 76 ARG A C 1
ATOM 556 O O . ARG A 1 76 ? -2.021 6.441 17.266 1 90.19 76 ARG A O 1
ATOM 563 N N . ALA A 1 77 ? -1.799 5.207 15.406 1 94 77 ALA A N 1
ATOM 564 C CA . ALA A 1 77 ? -1.776 6.395 14.562 1 94 77 ALA A CA 1
ATOM 565 C C . ALA A 1 77 ? -3.074 7.188 14.688 1 94 77 ALA A C 1
ATOM 567 O O . ALA A 1 77 ? -3.051 8.414 14.82 1 94 77 ALA A O 1
ATOM 568 N N . ALA A 1 78 ? -4.199 6.465 14.711 1 96.25 78 ALA A N 1
ATOM 569 C CA . ALA A 1 78 ? -5.496 7.125 14.844 1 96.25 78 ALA A CA 1
ATOM 570 C C . ALA A 1 78 ? -5.637 7.785 16.219 1 96.25 78 ALA A C 1
ATOM 572 O O . ALA A 1 78 ? -6.172 8.891 16.328 1 96.25 78 ALA A O 1
ATOM 573 N N . ASP A 1 79 ? -5.168 7.168 17.234 1 95.94 79 ASP A N 1
ATOM 574 C CA . ASP A 1 79 ? -5.219 7.727 18.578 1 95.94 79 ASP A CA 1
ATOM 575 C C . ASP A 1 79 ? -4.402 9.016 18.672 1 95.94 79 ASP A C 1
ATOM 577 O O . ASP A 1 79 ? -4.852 10 19.266 1 95.94 79 ASP A O 1
ATOM 581 N N . LEU A 1 80 ? -3.225 8.984 18.172 1 95.94 80 LEU A N 1
ATOM 582 C CA . LEU A 1 80 ? -2.365 10.164 18.188 1 95.94 80 LEU A CA 1
ATOM 583 C C . LEU A 1 80 ? -3 11.305 17.406 1 95.94 80 LEU A C 1
ATOM 585 O O . LEU A 1 80 ? -3.006 12.453 17.859 1 95.94 80 LEU A O 1
ATOM 589 N N . LEU A 1 81 ? -3.562 10.969 16.234 1 97.44 81 LEU A N 1
ATOM 590 C CA . LEU A 1 81 ? -4.211 11.977 15.406 1 97.44 81 LEU A CA 1
ATOM 591 C C . LEU A 1 81 ? -5.344 12.664 16.172 1 97.44 81 LEU A C 1
ATOM 593 O O . LEU A 1 81 ? -5.547 13.875 16.031 1 97.44 81 LEU A O 1
ATOM 597 N N . ALA A 1 82 ? -5.992 11.938 16.984 1 98 82 ALA A N 1
ATOM 598 C CA . ALA A 1 82 ? -7.133 12.453 17.734 1 98 82 ALA A CA 1
ATOM 599 C C . ALA A 1 82 ? -6.695 13.547 18.719 1 98 82 ALA A C 1
ATOM 601 O O . ALA A 1 82 ? -7.516 14.344 19.172 1 98 82 ALA A O 1
ATOM 602 N N . THR A 1 83 ? -5.43 13.594 19.016 1 97.44 83 THR A N 1
ATOM 603 C CA . THR A 1 83 ? -4.93 14.547 19.984 1 97.44 83 THR A CA 1
ATOM 604 C C . THR A 1 83 ? -4.586 15.883 19.328 1 97.44 83 THR A C 1
ATOM 606 O O . THR A 1 83 ? -4.328 16.875 20 1 97.44 83 THR A O 1
ATOM 609 N N . VAL A 1 84 ? -4.562 15.898 18.031 1 97.62 84 VAL A N 1
ATOM 610 C CA . VAL A 1 84 ? -4.199 17.094 17.281 1 97.62 84 VAL A CA 1
ATOM 611 C C . VAL A 1 84 ? -5.336 18.109 17.359 1 97.62 84 VAL A C 1
ATOM 613 O O . VAL A 1 84 ? -6.508 17.766 17.219 1 97.62 84 VAL A O 1
ATOM 616 N N . ALA A 1 85 ? -5.004 19.312 17.703 1 95.06 85 ALA A N 1
ATOM 617 C CA . ALA A 1 85 ? -5.98 20.391 17.688 1 95.06 85 ALA A CA 1
ATOM 618 C C . ALA A 1 85 ? -5.949 21.141 16.344 1 95.06 85 ALA A C 1
ATOM 620 O O . ALA A 1 85 ? -4.891 21.25 15.719 1 95.06 85 ALA A O 1
ATOM 621 N N . PRO A 1 86 ? -7.07 21.656 15.875 1 94.25 86 PRO A N 1
ATOM 622 C CA . PRO A 1 86 ? -8.367 21.672 16.547 1 94.25 86 PRO A CA 1
ATOM 62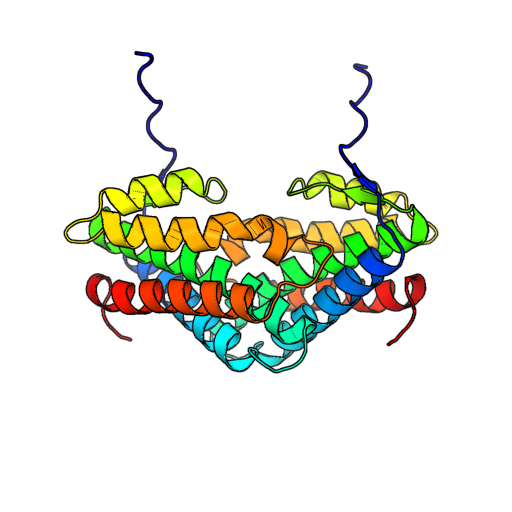3 C C . PRO A 1 86 ? -9.266 20.516 16.141 1 94.25 86 PRO A C 1
ATOM 625 O O . PRO A 1 86 ? -10.227 20.188 16.844 1 94.25 86 PRO A O 1
ATOM 628 N N . ASP A 1 87 ? -8.984 19.797 15.062 1 95.81 87 ASP A N 1
ATOM 629 C CA . ASP A 1 87 ? -9.961 18.891 14.461 1 95.81 87 ASP A CA 1
ATOM 630 C C . ASP A 1 87 ? -9.469 17.453 14.508 1 95.81 87 ASP A C 1
ATOM 632 O O . ASP A 1 87 ? -9.938 16.609 13.742 1 95.81 87 ASP A O 1
ATOM 636 N N . GLY A 1 88 ? -8.594 17.141 15.398 1 97.94 88 GLY A N 1
ATOM 637 C CA . GLY A 1 88 ? -7.953 15.828 15.43 1 97.94 88 GLY A CA 1
ATOM 638 C C . GLY A 1 88 ? -8.93 14.688 15.633 1 97.94 88 GLY A C 1
ATOM 639 O O . GLY A 1 88 ? -8.758 13.609 15.07 1 97.94 88 GLY A O 1
ATOM 640 N N . LYS A 1 89 ? -9.922 14.898 16.406 1 98.19 89 LYS A N 1
ATOM 641 C CA . LYS A 1 89 ? -10.898 13.852 16.672 1 98.19 89 LYS A CA 1
ATOM 642 C C . LYS A 1 89 ? -11.656 13.477 15.398 1 98.19 89 LYS A C 1
ATOM 644 O O . LYS A 1 89 ? -11.852 12.289 15.109 1 98.19 89 LYS A O 1
ATOM 649 N N . GLU A 1 90 ? -12.078 14.445 14.672 1 98.31 90 GLU A N 1
ATOM 650 C CA . GLU A 1 90 ? -12.781 14.195 13.422 1 98.31 90 GLU A CA 1
ATOM 651 C C . GLU A 1 90 ? -11.875 13.5 12.406 1 98.31 90 GLU A C 1
ATOM 653 O O . GLU A 1 90 ? -12.305 12.562 11.727 1 98.31 90 GLU A O 1
ATOM 658 N N . LEU A 1 91 ? -10.672 13.992 12.328 1 98.5 91 LEU A N 1
ATOM 659 C CA . LEU A 1 91 ? -9.719 13.406 11.391 1 98.5 91 LEU A CA 1
ATOM 660 C C . LEU A 1 91 ? -9.414 11.961 11.766 1 98.5 91 LEU A C 1
ATOM 662 O O . LEU A 1 91 ? -9.273 11.109 10.883 1 98.5 91 LEU A O 1
ATOM 666 N N . SER A 1 92 ? -9.305 11.711 13.031 1 98.38 92 SER A N 1
ATOM 667 C CA . SER A 1 92 ? -9.086 10.352 13.523 1 98.38 92 SER A CA 1
ATOM 668 C C . SER A 1 92 ? -10.203 9.414 13.094 1 98.38 92 SER A C 1
ATOM 670 O O . SER A 1 92 ? -9.953 8.266 12.734 1 98.38 92 SER A O 1
ATOM 672 N N . VAL A 1 93 ? -11.391 9.875 13.148 1 98.25 93 VAL A N 1
ATOM 673 C CA . VAL A 1 93 ? -12.531 9.07 12.727 1 98.25 93 VAL A CA 1
ATOM 674 C C . VAL A 1 93 ? -12.406 8.727 11.25 1 98.25 93 VAL A C 1
ATOM 676 O O . VAL A 1 93 ? -12.641 7.582 10.852 1 98.25 93 VAL A O 1
ATOM 679 N N . ARG A 1 94 ? -12.055 9.617 10.406 1 98.38 94 ARG A N 1
ATOM 680 C CA . ARG A 1 94 ? -11.883 9.367 8.977 1 98.38 94 ARG A CA 1
ATOM 681 C C . ARG A 1 94 ? -10.773 8.359 8.727 1 98.38 94 ARG A C 1
ATOM 683 O O . ARG A 1 94 ? -10.898 7.484 7.871 1 98.38 94 ARG A O 1
ATOM 690 N N . LEU A 1 95 ? -9.703 8.5 9.484 1 98.38 95 LEU A N 1
ATOM 691 C CA . LEU A 1 95 ? -8.609 7.551 9.352 1 98.38 95 LEU A CA 1
ATOM 692 C C . LEU A 1 95 ? -9.07 6.141 9.711 1 98.38 95 LEU A C 1
ATOM 694 O O . LEU A 1 95 ? -8.773 5.184 8.992 1 98.38 95 LEU A O 1
ATOM 698 N N . ARG A 1 96 ? -9.797 6.016 10.766 1 98 96 ARG A N 1
ATOM 699 C CA . ARG A 1 96 ? -10.273 4.707 11.211 1 98 96 ARG A CA 1
ATOM 700 C C . ARG A 1 96 ? -11.195 4.078 10.172 1 98 96 ARG A C 1
ATOM 702 O O . ARG A 1 96 ? -11.164 2.863 9.961 1 98 96 ARG A O 1
ATOM 709 N N . LYS A 1 97 ? -11.977 4.902 9.594 1 98 97 LYS A N 1
ATOM 710 C CA . LYS A 1 97 ? -12.867 4.395 8.555 1 98 97 LYS A CA 1
ATOM 711 C C . LYS A 1 97 ? -12.078 3.746 7.422 1 98 97 LYS A C 1
ATOM 713 O O . LYS A 1 97 ? -12.469 2.693 6.914 1 98 97 LYS A O 1
ATOM 718 N N . VAL A 1 98 ? -11.023 4.332 7.008 1 98.25 98 VAL A N 1
ATOM 719 C CA . VAL A 1 98 ? -10.188 3.791 5.941 1 98.25 98 VAL A CA 1
ATOM 720 C C . VAL A 1 98 ? -9.438 2.559 6.441 1 98.25 98 VAL A C 1
ATOM 722 O O . VAL A 1 98 ? -9.414 1.524 5.77 1 98.25 98 VAL A O 1
ATOM 725 N N . LEU A 1 99 ? -8.938 2.58 7.672 1 96.94 99 LEU A N 1
ATOM 726 C CA . LEU A 1 99 ? -8.125 1.501 8.219 1 96.94 99 LEU A CA 1
ATOM 727 C C . LEU A 1 99 ? -8.969 0.26 8.484 1 96.94 99 LEU A C 1
ATOM 729 O O . LEU A 1 99 ? -8.477 -0.865 8.398 1 96.94 99 LEU A O 1
ATOM 733 N N . ASP A 1 100 ? -10.188 0.472 8.797 1 95.88 100 ASP A N 1
ATOM 734 C CA . ASP A 1 100 ? -11.102 -0.645 9.023 1 95.88 100 ASP A CA 1
ATOM 735 C C . ASP A 1 100 ? -11.188 -1.543 7.793 1 95.88 100 ASP A C 1
ATOM 737 O O . ASP A 1 100 ? -11.531 -2.721 7.902 1 95.88 100 ASP A O 1
ATOM 741 N N . GLU A 1 101 ? -10.852 -0.976 6.668 1 96.38 101 GLU A N 1
ATOM 742 C CA . GLU A 1 101 ? -10.945 -1.729 5.422 1 96.38 101 GLU A CA 1
ATOM 743 C C . GLU A 1 101 ? -9.562 -2.072 4.879 1 96.38 101 GLU A C 1
ATOM 745 O O . GLU A 1 101 ? -9.438 -2.623 3.785 1 96.38 101 GLU A O 1
ATOM 750 N N . LYS A 1 102 ? -8.547 -1.825 5.633 1 94.88 102 LYS A N 1
ATOM 751 C CA . LYS A 1 102 ? -7.172 -1.984 5.156 1 94.88 102 LYS A CA 1
ATOM 752 C C . LYS A 1 102 ? -6.898 -3.43 4.75 1 94.88 102 LYS A C 1
ATOM 754 O O . LYS A 1 102 ? -6.371 -3.686 3.662 1 94.88 102 LYS A O 1
ATOM 759 N N . THR A 1 103 ? -7.215 -4.316 5.629 1 93.62 103 THR A N 1
ATOM 760 C CA . THR A 1 103 ? -6.926 -5.723 5.359 1 93.62 103 THR A CA 1
ATOM 761 C C . THR A 1 103 ? -7.637 -6.191 4.094 1 93.62 103 THR A C 1
ATOM 763 O O . THR A 1 103 ? -7.039 -6.863 3.254 1 93.62 103 THR A O 1
ATOM 766 N N . ALA A 1 104 ? -8.906 -5.875 3.936 1 95.62 104 ALA A N 1
ATOM 767 C CA . ALA A 1 104 ? -9.656 -6.234 2.732 1 95.62 104 ALA A CA 1
ATOM 768 C C . ALA A 1 104 ? -9.039 -5.594 1.492 1 95.62 104 ALA A C 1
ATOM 770 O O . ALA A 1 104 ? -8.977 -6.215 0.43 1 95.62 104 ALA A O 1
ATOM 771 N N . ALA A 1 105 ? -8.562 -4.395 1.584 1 97 105 ALA A N 1
ATOM 772 C CA . ALA A 1 105 ? -8.023 -3.66 0.441 1 97 105 ALA A CA 1
ATOM 773 C C . ALA A 1 105 ? -6.656 -4.199 0.039 1 97 105 ALA A C 1
ATOM 775 O O . ALA A 1 105 ? -6.371 -4.367 -1.149 1 97 105 ALA A O 1
ATOM 776 N N . HIS A 1 106 ? -5.832 -4.492 0.989 1 96.12 106 HIS A N 1
ATOM 777 C CA . HIS A 1 106 ? -4.449 -4.855 0.694 1 96.12 106 HIS A CA 1
ATOM 778 C C . HIS A 1 106 ? -4.305 -6.363 0.509 1 96.12 106 HIS A C 1
ATOM 780 O O . HIS A 1 106 ? -3.467 -6.82 -0.271 1 96.12 106 HIS A O 1
ATOM 786 N N . TYR A 1 107 ? -5.238 -7.121 1.17 1 93.12 107 TYR A N 1
ATOM 787 C CA . TYR A 1 107 ? -4.938 -8.547 1.251 1 93.12 107 TYR A CA 1
ATOM 788 C C . TYR A 1 107 ? -6.176 -9.383 0.963 1 93.12 107 TYR A C 1
ATOM 790 O O . TYR A 1 107 ? -6.133 -10.617 1.045 1 93.12 107 TYR A O 1
ATOM 798 N N . GLY A 1 108 ? -7.191 -8.75 0.638 1 94.81 108 GLY A N 1
ATOM 799 C CA . GLY A 1 108 ? -8.453 -9.453 0.435 1 94.81 108 GLY A CA 1
ATOM 800 C C . GLY A 1 108 ? -8.445 -10.344 -0.793 1 94.81 108 GLY A C 1
ATOM 801 O O . GLY A 1 108 ? -7.648 -10.141 -1.711 1 94.81 108 GLY A O 1
ATOM 802 N N . THR A 1 109 ? -9.367 -11.305 -0.789 1 96 109 THR A N 1
ATOM 803 C CA . THR A 1 109 ? -9.5 -12.242 -1.896 1 96 109 THR A CA 1
ATOM 804 C C . THR A 1 109 ? -10.82 -12.023 -2.637 1 96 109 THR A C 1
ATOM 806 O O . THR A 1 109 ? -11.211 -12.844 -3.469 1 96 109 THR A O 1
ATOM 809 N N . SER A 1 110 ? -11.461 -11.023 -2.273 1 97.38 110 SER A N 1
ATOM 810 C CA . SER A 1 110 ? -12.602 -10.516 -3.025 1 97.38 110 SER A CA 1
ATOM 811 C C . SER A 1 110 ? -12.453 -9.031 -3.332 1 97.38 110 SER A C 1
ATOM 813 O O . SER A 1 110 ? -11.867 -8.281 -2.543 1 97.38 110 SER A O 1
ATOM 815 N N . PHE A 1 111 ? -13.031 -8.688 -4.488 1 98.38 111 PHE A N 1
ATOM 816 C CA . PHE A 1 111 ? -12.992 -7.266 -4.809 1 98.38 111 PHE A CA 1
ATOM 817 C C . PHE A 1 111 ? -13.906 -6.477 -3.887 1 98.38 111 PHE A C 1
ATOM 819 O O . PHE A 1 111 ? -15.008 -6.926 -3.566 1 98.38 111 PHE A O 1
ATOM 826 N N . LEU A 1 112 ? -13.391 -5.367 -3.537 1 98.31 112 LEU A N 1
ATOM 827 C CA . LEU A 1 112 ? -14.258 -4.414 -2.852 1 98.31 112 LEU A CA 1
ATOM 828 C C . LEU A 1 112 ? -15.375 -3.938 -3.77 1 98.31 112 LEU A C 1
ATOM 830 O O . LEU A 1 112 ? -15.172 -3.789 -4.977 1 98.31 112 LEU A O 1
ATOM 834 N N . SER A 1 113 ? -16.516 -3.639 -3.193 1 98.06 113 SER A N 1
ATOM 835 C CA . SER A 1 113 ? -17.594 -3.072 -3.982 1 98.06 113 SER A CA 1
ATOM 836 C C . SER A 1 113 ? -17.266 -1.655 -4.441 1 98.06 113 SER A C 1
ATOM 838 O O . SER A 1 113 ? -16.406 -0.996 -3.865 1 98.06 113 SER A O 1
ATOM 840 N N . PRO A 1 114 ? -17.969 -1.187 -5.453 1 98.06 114 PRO A N 1
ATOM 841 C CA . PRO A 1 114 ? -17.781 0.204 -5.871 1 98.06 114 PRO A CA 1
ATOM 842 C C . PRO A 1 114 ? -18.016 1.199 -4.734 1 98.06 114 PRO A C 1
ATOM 844 O O . PRO A 1 114 ? -17.281 2.178 -4.605 1 98.06 114 PRO A O 1
ATOM 847 N N . GLN A 1 115 ? -18.969 0.94 -3.889 1 98 115 GLN A N 1
ATOM 848 C CA . GLN A 1 115 ? -19.297 1.839 -2.787 1 98 115 GLN A CA 1
ATOM 849 C C . GLN A 1 115 ? -18.188 1.865 -1.746 1 98 115 GLN A C 1
ATOM 851 O O . GLN A 1 115 ? -17.812 2.932 -1.243 1 98 115 GLN A O 1
ATOM 856 N N . GLN A 1 116 ? -17.688 0.728 -1.45 1 98.31 116 GLN A N 1
ATOM 857 C CA . GLN A 1 116 ? -16.609 0.649 -0.465 1 98.31 116 GLN A CA 1
ATOM 858 C C . GLN A 1 116 ? -15.359 1.375 -0.955 1 98.31 116 GLN A C 1
ATOM 860 O O . GLN A 1 116 ? -14.727 2.115 -0.197 1 98.31 116 GLN A O 1
ATOM 865 N N . SER A 1 117 ? -14.969 1.106 -2.193 1 98.69 117 SER A N 1
ATOM 866 C CA . SER A 1 117 ? -13.789 1.763 -2.748 1 98.69 117 SER A CA 1
ATOM 867 C C . SER A 1 117 ? -13.961 3.279 -2.77 1 98.69 117 SER A C 1
ATOM 869 O O . SER A 1 117 ? -13.055 4.016 -2.391 1 98.69 117 SER A O 1
ATOM 871 N N . ALA A 1 118 ? -15.141 3.736 -3.195 1 98.44 118 ALA A N 1
ATOM 872 C CA . ALA A 1 118 ? -15.414 5.172 -3.236 1 98.44 118 ALA A CA 1
ATOM 873 C C . ALA A 1 118 ? -15.359 5.781 -1.838 1 98.44 118 ALA A C 1
ATOM 875 O O . ALA A 1 118 ? -14.844 6.887 -1.656 1 98.44 118 ALA A O 1
ATOM 876 N N . TYR A 1 119 ? -15.93 5.02 -0.947 1 98.56 119 TYR A N 1
ATOM 877 C CA . TYR A 1 119 ? -15.938 5.41 0.458 1 98.56 119 TYR A CA 1
ATOM 878 C C . TYR A 1 119 ? -14.516 5.633 0.967 1 98.56 119 TYR A C 1
ATOM 880 O O . TYR A 1 119 ? -14.227 6.66 1.587 1 98.56 119 TYR A O 1
ATOM 888 N N . MET A 1 120 ? -13.609 4.801 0.717 1 98.81 120 MET A N 1
ATOM 889 C CA . MET A 1 120 ? -12.219 4.871 1.171 1 98.81 120 MET A CA 1
ATOM 890 C C . MET A 1 120 ? -11.492 6.039 0.51 1 98.81 120 MET A C 1
ATOM 892 O O . MET A 1 120 ? -10.812 6.812 1.185 1 98.81 120 MET A O 1
ATOM 896 N N . VAL A 1 121 ? -11.68 6.199 -0.796 1 98.88 121 VAL A N 1
ATOM 897 C CA . VAL A 1 121 ? -11 7.25 -1.545 1 98.88 121 VAL A CA 1
ATOM 898 C C . VAL A 1 121 ? -11.516 8.617 -1.098 1 98.88 121 VAL A C 1
ATOM 900 O O . VAL A 1 121 ? -10.742 9.578 -0.999 1 98.88 121 VAL A O 1
ATOM 903 N N . LYS A 1 122 ? -12.766 8.688 -0.771 1 98.75 122 LYS A N 1
ATOM 904 C CA . LYS A 1 122 ? -13.359 9.93 -0.281 1 98.75 122 LYS A CA 1
ATOM 905 C C . LYS A 1 122 ? -12.781 10.32 1.074 1 98.75 122 LYS A C 1
ATOM 907 O O . LYS A 1 122 ? -12.43 11.477 1.296 1 98.75 122 LYS A O 1
ATOM 912 N N . HIS A 1 123 ? -12.703 9.422 1.996 1 98.81 123 HIS A N 1
ATOM 913 C CA . HIS A 1 123 ? -12.203 9.727 3.33 1 98.81 123 HIS A CA 1
ATOM 914 C C . HIS A 1 123 ? -10.703 10.031 3.297 1 98.81 123 HIS A C 1
ATOM 916 O O . HIS A 1 123 ? -10.234 10.906 4.02 1 98.81 123 HIS A O 1
ATOM 922 N N . SER A 1 124 ? -9.93 9.297 2.447 1 98.81 124 SER A N 1
ATOM 923 C CA . SER A 1 124 ? -8.516 9.641 2.307 1 98.81 124 SER A CA 1
ATOM 924 C C . SER A 1 124 ? -8.344 11.039 1.71 1 98.81 124 SER A C 1
ATOM 926 O O . SER A 1 124 ? -7.477 11.797 2.137 1 98.81 124 SER A O 1
ATOM 928 N N . ARG A 1 125 ? -9.172 11.398 0.772 1 98.81 125 ARG A N 1
ATOM 929 C CA . ARG A 1 125 ? -9.133 12.742 0.21 1 98.81 125 ARG A CA 1
ATOM 930 C C . ARG A 1 125 ? -9.406 13.797 1.282 1 98.81 125 ARG A C 1
ATOM 932 O O . ARG A 1 125 ? -8.727 14.82 1.339 1 98.81 125 ARG A O 1
ATOM 939 N N . SER A 1 126 ? -10.352 13.539 2.066 1 98.62 126 SER A N 1
ATOM 940 C CA . SER A 1 126 ? -10.672 14.469 3.145 1 98.62 126 SER A CA 1
ATOM 941 C C . SER A 1 126 ? -9.484 14.656 4.078 1 98.62 126 SER A C 1
ATOM 943 O O . SER A 1 126 ? -9.203 15.781 4.516 1 98.62 126 SER A O 1
ATOM 945 N N . LEU A 1 127 ? -8.789 13.625 4.402 1 98.75 127 LEU A N 1
ATOM 946 C CA . LEU A 1 127 ? -7.602 13.711 5.242 1 98.75 127 LEU A CA 1
ATOM 947 C C . LEU A 1 127 ? -6.5 14.508 4.551 1 98.75 127 LEU A C 1
ATOM 949 O O . LEU A 1 127 ? -5.883 15.383 5.164 1 98.75 127 LEU A O 1
ATOM 953 N N . VAL A 1 128 ? -6.289 14.211 3.277 1 98.81 128 VAL A N 1
ATOM 954 C CA . VAL A 1 128 ? -5.238 14.891 2.525 1 98.81 128 VAL A CA 1
ATOM 955 C C . VAL A 1 128 ? -5.57 16.375 2.4 1 98.81 128 VAL A C 1
ATOM 957 O O . VAL A 1 128 ? -4.691 17.234 2.537 1 98.81 128 VAL A O 1
ATOM 960 N N . ASP A 1 129 ? -6.812 16.641 2.158 1 98.44 129 ASP A N 1
ATOM 961 C CA . ASP A 1 129 ? -7.238 18.031 2.092 1 98.44 129 ASP A CA 1
ATOM 962 C C . ASP A 1 129 ? -7.012 18.75 3.428 1 98.44 129 ASP A C 1
ATOM 964 O O . ASP A 1 129 ? -6.512 19.875 3.461 1 98.44 129 ASP A O 1
ATOM 968 N N . SER A 1 130 ? -7.402 18.109 4.5 1 98.38 130 SER A N 1
ATOM 969 C CA . SER A 1 130 ? -7.211 18.703 5.82 1 98.38 130 SER A CA 1
ATOM 970 C C . SER A 1 130 ? -5.73 18.891 6.137 1 98.38 130 SER A C 1
ATOM 972 O O . SER A 1 130 ? -5.344 19.859 6.785 1 98.38 130 SER A O 1
ATOM 974 N N . MET A 1 131 ? -4.938 17.953 5.742 1 98.56 131 MET A N 1
ATOM 975 C CA . MET A 1 131 ? -3.49 18 5.926 1 98.56 131 MET A CA 1
ATOM 976 C C . MET A 1 131 ? -2.918 19.312 5.422 1 98.56 131 MET A C 1
ATOM 978 O O . MET A 1 131 ? -2.006 19.875 6.035 1 98.56 131 MET A O 1
ATOM 982 N N . GLU A 1 132 ? -3.469 19.844 4.32 1 98.31 132 GLU A N 1
ATOM 983 C CA . GLU A 1 132 ? -2.951 21.062 3.709 1 98.31 132 GLU A CA 1
ATOM 984 C C . GLU A 1 132 ? -3.018 22.234 4.68 1 98.31 132 GLU A C 1
ATOM 986 O O . GLU A 1 132 ? -2.168 23.125 4.641 1 98.31 132 GLU A O 1
ATOM 991 N N . GLY A 1 133 ? -3.959 22.172 5.539 1 97.12 133 GLY A N 1
ATOM 992 C CA . GLY A 1 133 ? -4.082 23.234 6.539 1 97.12 133 GLY A CA 1
ATOM 993 C C . GLY A 1 133 ? -3.002 23.172 7.605 1 97.12 133 GLY A C 1
ATOM 994 O O . GLY A 1 133 ? -2.727 24.156 8.273 1 97.12 133 GLY A O 1
ATOM 995 N N . TYR A 1 134 ? -2.41 22.078 7.762 1 97.31 134 TYR A N 1
ATOM 996 C CA . TYR A 1 134 ? -1.415 21.875 8.812 1 97.31 134 TYR A CA 1
ATOM 997 C C . TYR A 1 134 ? -0.003 22.031 8.258 1 97.31 134 TYR A C 1
ATOM 999 O O . TYR A 1 134 ? 0.903 22.469 8.969 1 97.31 134 TYR A O 1
ATOM 1007 N N . VAL A 1 135 ? 0.203 21.656 7.02 1 97.25 135 VAL A N 1
ATOM 1008 C CA . VAL A 1 135 ? 1.565 21.594 6.5 1 97.25 135 VAL A CA 1
ATOM 1009 C C . VAL A 1 135 ? 1.76 22.672 5.441 1 97.25 135 VAL A C 1
ATOM 1011 O O . VAL A 1 135 ? 2.891 22.984 5.059 1 97.25 135 VAL A O 1
ATOM 1014 N N . GLY A 1 136 ? 0.77 23.25 4.961 1 90.5 136 GLY A N 1
ATOM 1015 C CA . GLY A 1 136 ? 0.835 24.188 3.85 1 90.5 136 GLY A CA 1
ATOM 1016 C C . GLY A 1 136 ? 0.724 23.516 2.494 1 90.5 136 GLY A C 1
ATOM 1017 O O . GLY A 1 136 ? 1.041 22.328 2.355 1 90.5 136 GLY A O 1
ATOM 1018 N N . ARG A 1 137 ? 0.181 24.219 1.512 1 85.81 137 ARG A N 1
ATOM 1019 C CA . ARG A 1 137 ? 0.08 23.703 0.146 1 85.81 137 ARG A CA 1
ATOM 1020 C C . ARG A 1 137 ? 1.427 23.781 -0.567 1 85.81 137 ARG A C 1
ATOM 1022 O O . ARG A 1 137 ? 2.221 24.703 -0.308 1 85.81 137 ARG A O 1
ATOM 1029 N N . PRO A 1 138 ? 1.754 22.859 -1.437 1 72.25 138 PRO A N 1
ATOM 1030 C CA . PRO A 1 138 ? 3.031 22.922 -2.15 1 72.25 138 PRO A CA 1
ATOM 1031 C C . PRO A 1 138 ? 3.188 24.188 -2.988 1 72.25 138 PRO A C 1
ATOM 1033 O O . PRO A 1 138 ? 2.191 24.766 -3.422 1 72.25 138 PRO A O 1
ATOM 1036 N N . MET B 1 1 ? 13.43 -28.812 19.969 1 33.34 1 MET B N 1
ATOM 1037 C CA . MET B 1 1 ? 13.078 -27.656 19.141 1 33.34 1 MET B CA 1
ATOM 1038 C C . MET B 1 1 ? 11.578 -27.391 19.188 1 33.34 1 MET B C 1
ATOM 1040 O O . MET B 1 1 ? 10.773 -28.328 19.109 1 33.34 1 MET B O 1
ATOM 1044 N N . SER B 1 2 ? 11.086 -26.422 19.812 1 39.22 2 SER B N 1
ATOM 1045 C CA . SER B 1 2 ? 9.656 -26.188 19.969 1 39.22 2 SER B CA 1
ATOM 1046 C C . SER B 1 2 ? 8.914 -26.328 18.641 1 39.22 2 SER B C 1
ATOM 1048 O O . SER B 1 2 ? 9.414 -25.906 17.609 1 39.22 2 SER B O 1
ATOM 1050 N N . PRO B 1 3 ? 8.008 -27.219 18.484 1 34.66 3 PRO B N 1
ATOM 1051 C CA . PRO B 1 3 ? 7.332 -27.422 17.188 1 34.66 3 PRO B CA 1
ATOM 1052 C C . PRO B 1 3 ? 6.875 -26.109 16.562 1 34.66 3 PRO B C 1
ATOM 1054 O O . PRO B 1 3 ? 6.41 -25.203 17.266 1 34.66 3 PRO B O 1
ATOM 1057 N N . LYS B 1 4 ? 7.512 -25.547 15.617 1 45.25 4 LYS B N 1
ATOM 1058 C CA . LYS B 1 4 ? 7.16 -24.344 14.883 1 45.25 4 LYS B CA 1
ATOM 1059 C C . LYS B 1 4 ? 5.648 -24.25 14.688 1 45.25 4 LYS B C 1
ATOM 1061 O O . LYS B 1 4 ? 5.016 -25.188 14.219 1 45.25 4 LYS B O 1
ATOM 1066 N N . HIS B 1 5 ? 4.973 -23.656 15.461 1 50.94 5 HIS B N 1
ATOM 1067 C CA . HIS B 1 5 ? 3.547 -23.438 15.242 1 50.94 5 HIS B CA 1
ATOM 1068 C C . HIS B 1 5 ? 3.234 -23.297 13.758 1 50.94 5 HIS B C 1
ATOM 1070 O O . HIS B 1 5 ? 3.994 -22.672 13.016 1 50.94 5 HIS B O 1
ATOM 1076 N N . PRO B 1 6 ? 2.471 -24.25 13.18 1 53.31 6 PRO B N 1
ATOM 1077 C CA . PRO B 1 6 ? 2.152 -24.156 11.75 1 53.31 6 PRO B CA 1
ATOM 1078 C C . PRO B 1 6 ? 1.826 -22.734 11.305 1 53.31 6 PRO B C 1
ATOM 1080 O O . PRO B 1 6 ? 1.284 -21.953 12.086 1 53.31 6 PRO B O 1
ATOM 1083 N N . PRO B 1 7 ? 2.459 -22.266 10.297 1 59.53 7 PRO B N 1
ATOM 1084 C CA . PRO B 1 7 ? 2.166 -20.906 9.82 1 59.53 7 PRO B CA 1
ATOM 1085 C C . PRO B 1 7 ? 0.668 -20.641 9.695 1 59.53 7 PRO B C 1
ATOM 1087 O O . PRO B 1 7 ? -0.105 -21.547 9.398 1 59.53 7 PRO B O 1
ATOM 1090 N N . ARG B 1 8 ? 0.062 -19.625 10.219 1 79.12 8 ARG B N 1
ATOM 1091 C CA . ARG B 1 8 ? -1.334 -19.234 10.055 1 79.12 8 ARG B CA 1
ATOM 1092 C C . ARG B 1 8 ? -1.643 -18.922 8.594 1 79.12 8 ARG B C 1
ATOM 1094 O O . ARG B 1 8 ? -1.058 -18 8.016 1 79.12 8 ARG B O 1
ATOM 1101 N N . THR B 1 9 ? -2.215 -19.922 7.922 1 88.69 9 THR B N 1
ATOM 1102 C CA . THR B 1 9 ? -2.584 -19.781 6.52 1 88.69 9 THR B CA 1
ATOM 1103 C C . THR B 1 9 ? -4.102 -19.719 6.363 1 88.69 9 THR B C 1
ATOM 1105 O O . THR B 1 9 ? -4.84 -19.984 7.316 1 88.69 9 THR B O 1
ATOM 1108 N N . ARG B 1 10 ? -4.422 -19.219 5.273 1 90.94 10 ARG B N 1
ATOM 1109 C CA . ARG B 1 10 ? -5.828 -19.25 4.887 1 90.94 10 ARG B CA 1
ATOM 1110 C C . ARG B 1 10 ? -6.016 -20 3.578 1 90.94 10 ARG B C 1
ATOM 1112 O O . ARG B 1 10 ? -5.156 -19.969 2.699 1 90.94 10 ARG B O 1
ATOM 1119 N N . SER B 1 11 ? -7.125 -20.719 3.486 1 95.69 11 SER B N 1
ATOM 1120 C CA . SER B 1 11 ? -7.453 -21.438 2.264 1 95.69 11 SER B CA 1
ATOM 1121 C C . SER B 1 11 ? -7.738 -20.484 1.112 1 95.69 11 SER B C 1
ATOM 1123 O O . SER B 1 11 ? -8.312 -19.406 1.319 1 95.69 11 SER B O 1
ATOM 1125 N N . MET B 1 12 ? -7.422 -20.938 -0.056 1 96.94 12 MET B N 1
ATOM 1126 C CA . MET B 1 12 ? -7.629 -20.125 -1.261 1 96.94 12 MET B CA 1
ATOM 1127 C C . MET B 1 12 ? -8.391 -20.922 -2.314 1 96.94 12 MET B C 1
ATOM 1129 O O . MET B 1 12 ? -7.965 -22.016 -2.717 1 96.94 12 MET B O 1
ATOM 1133 N N . SER B 1 13 ? -9.516 -20.406 -2.756 1 97.81 13 SER B N 1
ATOM 1134 C CA . SER B 1 13 ? -10.234 -20.953 -3.895 1 97.81 13 SER B CA 1
ATOM 1135 C C . SER B 1 13 ? -9.672 -20.438 -5.215 1 97.81 13 SER B C 1
ATOM 1137 O O . SER B 1 13 ? -8.812 -19.562 -5.223 1 97.81 13 SER B O 1
ATOM 1139 N N . ARG B 1 14 ? -10.172 -20.969 -6.289 1 97.25 14 ARG B N 1
ATOM 1140 C CA . ARG B 1 14 ? -9.781 -20.484 -7.609 1 97.25 14 ARG B CA 1
ATOM 1141 C C . ARG B 1 14 ? -10.172 -19.031 -7.793 1 97.25 14 ARG B C 1
ATOM 1143 O O . ARG B 1 14 ? -9.453 -18.266 -8.43 1 97.25 14 ARG B O 1
ATOM 1150 N N . GLY B 1 15 ? -11.344 -18.688 -7.312 1 97.62 15 GLY B N 1
ATOM 1151 C CA . GLY B 1 15 ? -11.781 -17.312 -7.355 1 97.62 15 GLY B CA 1
ATOM 1152 C C . GLY B 1 15 ? -10.883 -16.375 -6.57 1 97.62 15 GLY B C 1
ATOM 1153 O O . GLY B 1 15 ? -10.578 -15.266 -7.027 1 97.62 15 GLY B O 1
ATOM 1154 N N . ASP B 1 16 ? -10.484 -16.828 -5.391 1 97.62 16 ASP B N 1
ATOM 1155 C CA . ASP B 1 16 ? -9.555 -16.047 -4.59 1 97.62 16 ASP B CA 1
ATOM 1156 C C . ASP B 1 16 ? -8.266 -15.773 -5.359 1 97.62 16 ASP B C 1
ATOM 1158 O O . ASP B 1 16 ? -7.766 -14.648 -5.359 1 97.62 16 ASP B O 1
ATOM 1162 N N . VAL B 1 17 ? -7.746 -16.812 -5.977 1 98.44 17 VAL B N 1
ATOM 1163 C CA . VAL B 1 17 ? -6.508 -16.719 -6.742 1 98.44 17 VAL B CA 1
ATOM 1164 C C . VAL B 1 17 ? -6.672 -15.711 -7.879 1 98.44 17 VAL B C 1
ATOM 1166 O O . VAL B 1 17 ? -5.781 -14.898 -8.133 1 98.44 17 VAL B O 1
ATOM 1169 N N . THR B 1 18 ? -7.793 -15.766 -8.539 1 98.12 18 THR B N 1
ATOM 1170 C CA . THR B 1 18 ? -8.078 -14.852 -9.641 1 98.12 18 THR B CA 1
ATOM 1171 C C . THR B 1 18 ? -8.047 -13.406 -9.164 1 98.12 18 THR B C 1
ATOM 1173 O O . THR B 1 18 ? -7.484 -12.539 -9.828 1 98.12 18 THR B O 1
ATOM 1176 N N . VAL B 1 19 ? -8.586 -13.156 -8.023 1 98.19 19 VAL B N 1
ATOM 1177 C CA . VAL B 1 19 ? -8.648 -11.805 -7.48 1 98.19 19 VAL B CA 1
ATOM 1178 C C . VAL B 1 19 ? -7.238 -11.328 -7.125 1 98.19 19 VAL B C 1
ATOM 1180 O O . VAL B 1 19 ? -6.836 -10.227 -7.5 1 98.19 19 VAL B O 1
ATOM 1183 N N . ARG B 1 20 ? -6.508 -12.156 -6.441 1 98.06 20 ARG B N 1
ATOM 1184 C CA . ARG B 1 20 ? -5.16 -11.758 -6.047 1 98.06 20 ARG B CA 1
ATOM 1185 C C . ARG B 1 20 ? -4.273 -11.547 -7.27 1 98.06 20 ARG B C 1
ATOM 1187 O O . ARG B 1 20 ? -3.455 -10.625 -7.293 1 98.06 20 ARG B O 1
ATOM 1194 N N . ALA B 1 21 ? -4.445 -12.352 -8.289 1 98.81 21 ALA B N 1
ATOM 1195 C CA . ALA B 1 21 ? -3.668 -12.203 -9.516 1 98.81 21 ALA B CA 1
ATOM 1196 C C . ALA B 1 21 ? -4.012 -10.898 -10.227 1 98.81 21 ALA B C 1
ATOM 1198 O O . ALA B 1 21 ? -3.117 -10.164 -10.656 1 98.81 21 ALA B O 1
ATOM 1199 N N . ALA B 1 22 ? -5.273 -10.641 -10.328 1 98.69 22 ALA B N 1
ATOM 1200 C CA . ALA B 1 22 ? -5.699 -9.398 -10.969 1 98.69 22 ALA B CA 1
ATOM 1201 C C . ALA B 1 22 ? -5.199 -8.18 -10.195 1 98.69 22 ALA B C 1
ATOM 1203 O O . ALA B 1 22 ? -4.777 -7.188 -10.789 1 98.69 22 ALA B O 1
ATOM 1204 N N . THR B 1 23 ? -5.219 -8.266 -8.906 1 98.69 23 THR B N 1
ATOM 1205 C CA . THR B 1 23 ? -4.742 -7.195 -8.039 1 98.69 23 THR B CA 1
ATOM 1206 C C . THR B 1 23 ? -3.242 -6.977 -8.219 1 98.69 23 THR B C 1
ATOM 1208 O O . THR B 1 23 ? -2.785 -5.84 -8.344 1 98.69 23 THR B O 1
ATOM 1211 N N . ALA B 1 24 ? -2.486 -8.062 -8.281 1 98.81 24 ALA B N 1
ATOM 1212 C CA . ALA B 1 24 ? -1.045 -7.973 -8.5 1 98.81 24 ALA B CA 1
ATOM 1213 C C . ALA B 1 24 ? -0.728 -7.266 -9.812 1 98.81 24 ALA B C 1
ATOM 1215 O O . ALA B 1 24 ? 0.109 -6.363 -9.859 1 98.81 24 ALA B O 1
ATOM 1216 N N . ARG B 1 25 ? -1.438 -7.684 -10.859 1 98.75 25 ARG B N 1
ATOM 1217 C CA . ARG B 1 25 ? -1.235 -7.098 -12.18 1 98.75 25 ARG B CA 1
ATOM 1218 C C . ARG B 1 25 ? -1.512 -5.598 -12.164 1 98.75 25 ARG B C 1
ATOM 1220 O O . ARG B 1 25 ? -0.732 -4.812 -12.703 1 98.75 25 ARG B O 1
ATOM 1227 N N . LYS B 1 26 ? -2.564 -5.254 -11.555 1 98.75 26 LYS B N 1
ATOM 1228 C CA . LYS B 1 26 ? -2.971 -3.852 -11.578 1 98.75 26 LYS B CA 1
ATOM 1229 C C . LYS B 1 26 ? -2.02 -2.99 -10.758 1 98.75 26 LYS B C 1
ATOM 1231 O O . LYS B 1 26 ? -1.624 -1.905 -11.188 1 98.75 26 LYS B O 1
ATOM 1236 N N . TYR B 1 27 ? -1.633 -3.443 -9.539 1 98.88 27 TYR B N 1
ATOM 1237 C CA . TYR B 1 27 ? -0.639 -2.707 -8.766 1 98.88 27 TYR B CA 1
ATOM 1238 C C . TYR B 1 27 ? 0.649 -2.531 -9.562 1 98.88 27 TYR B C 1
ATOM 1240 O O . TYR B 1 27 ? 1.248 -1.452 -9.555 1 98.88 27 TYR B O 1
ATOM 1248 N N . GLN B 1 28 ? 1.066 -3.57 -10.211 1 98.88 28 GLN B N 1
ATOM 1249 C CA . GLN B 1 28 ? 2.301 -3.512 -10.992 1 98.88 28 GLN B CA 1
ATOM 1250 C C . GLN B 1 28 ? 2.178 -2.516 -12.141 1 98.88 28 GLN B C 1
ATOM 1252 O O . GLN B 1 28 ? 3.08 -1.707 -12.367 1 98.88 28 GLN B O 1
ATOM 1257 N N . ASP B 1 29 ? 1.062 -2.594 -12.836 1 98.62 29 ASP B N 1
ATOM 1258 C CA . ASP B 1 29 ? 0.831 -1.673 -13.945 1 98.62 29 ASP B CA 1
ATOM 1259 C C . ASP B 1 29 ? 0.861 -0.222 -13.469 1 98.62 29 ASP B C 1
ATOM 1261 O O . ASP B 1 29 ? 1.484 0.631 -14.102 1 98.62 29 ASP B O 1
ATOM 1265 N N . VAL B 1 30 ? 0.226 0.075 -12.391 1 98.75 30 VAL B N 1
ATOM 1266 C CA . VAL B 1 30 ? 0.154 1.435 -11.859 1 98.75 30 VAL B CA 1
ATOM 1267 C C . VAL B 1 30 ? 1.53 1.87 -11.367 1 98.75 30 VAL B C 1
ATOM 1269 O O . VAL B 1 30 ? 1.932 3.02 -11.555 1 98.75 30 VAL B O 1
ATOM 1272 N N . ALA B 1 31 ? 2.27 0.972 -10.711 1 98.88 31 ALA B N 1
ATOM 1273 C CA . ALA B 1 31 ? 3.625 1.287 -10.266 1 98.88 31 ALA B CA 1
ATOM 1274 C C . ALA B 1 31 ? 4.492 1.749 -11.43 1 98.88 31 ALA B C 1
ATOM 1276 O O . ALA B 1 31 ? 5.203 2.752 -11.328 1 98.88 31 ALA B O 1
ATOM 1277 N N . GLU B 1 32 ? 4.383 1.064 -12.484 1 98.75 32 GLU B N 1
ATOM 1278 C CA . GLU B 1 32 ? 5.199 1.382 -13.656 1 98.75 32 GLU B CA 1
ATOM 1279 C C . GLU B 1 32 ? 4.738 2.678 -14.312 1 98.75 32 GLU B C 1
ATOM 1281 O O . GLU B 1 32 ? 5.559 3.455 -14.805 1 98.75 32 GLU B O 1
ATOM 1286 N N . LEU B 1 33 ? 3.498 2.871 -14.312 1 97.94 33 LEU B N 1
ATOM 1287 C CA . LEU B 1 33 ? 2.941 4.094 -14.883 1 97.94 33 LEU B CA 1
ATOM 1288 C C . LEU B 1 33 ? 3.389 5.316 -14.094 1 97.94 33 LEU B C 1
ATOM 1290 O O . LEU B 1 33 ? 3.668 6.367 -14.672 1 97.94 33 LEU B O 1
ATOM 1294 N N . VAL B 1 34 ? 3.457 5.176 -12.812 1 98 34 VAL B N 1
ATOM 1295 C CA . VAL B 1 34 ? 3.705 6.316 -11.938 1 98 34 VAL B CA 1
ATOM 1296 C C . VAL B 1 34 ? 5.207 6.551 -11.805 1 98 34 VAL B C 1
ATOM 1298 O O . VAL B 1 34 ? 5.645 7.641 -11.43 1 98 34 VAL B O 1
ATOM 1301 N N . MET B 1 35 ? 5.949 5.457 -12.18 1 97.12 35 MET B N 1
ATOM 1302 C CA . MET B 1 35 ? 7.398 5.574 -12.062 1 97.12 35 MET B CA 1
ATOM 1303 C C . MET B 1 35 ? 7.922 6.73 -12.906 1 97.12 35 MET B C 1
ATOM 1305 O O . MET B 1 35 ? 7.875 6.676 -14.141 1 97.12 35 MET B O 1
ATOM 1309 N N . GLY B 1 36 ? 8.234 7.852 -12.312 1 92.38 36 GLY B N 1
ATOM 1310 C CA . GLY B 1 36 ? 8.711 9.031 -13.008 1 92.38 36 GLY B CA 1
ATOM 1311 C C . GLY B 1 36 ? 10 9.586 -12.438 1 92.38 36 GLY B C 1
ATOM 1312 O O . GLY B 1 36 ? 10.758 8.859 -11.781 1 92.38 36 GLY B O 1
ATOM 1313 N N . GLU B 1 37 ? 10.242 10.852 -12.781 1 93.44 37 GLU B N 1
ATOM 1314 C CA . GLU B 1 37 ? 11.5 11.477 -12.383 1 93.44 37 GLU B CA 1
ATOM 1315 C C . GLU B 1 37 ? 11.383 12.117 -11 1 93.44 37 GLU B C 1
ATOM 1317 O O . GLU B 1 37 ? 12.383 12.258 -10.289 1 93.44 37 GLU B O 1
ATOM 1322 N N . ASP B 1 38 ? 10.211 12.406 -10.641 1 97.31 38 ASP B N 1
ATOM 1323 C CA . ASP B 1 38 ? 9.984 13.055 -9.352 1 97.31 38 ASP B CA 1
ATOM 1324 C C . ASP B 1 38 ? 10.148 12.062 -8.203 1 97.31 38 ASP B C 1
ATOM 1326 O O . ASP B 1 38 ? 9.711 10.906 -8.305 1 97.31 38 ASP B O 1
ATOM 1330 N N . SER B 1 39 ? 10.695 12.508 -7.105 1 98.19 39 SER B N 1
ATOM 1331 C CA . SER B 1 39 ? 10.969 11.656 -5.953 1 98.19 39 SER B CA 1
ATOM 1332 C C . SER B 1 39 ? 9.688 11.055 -5.391 1 98.19 39 SER B C 1
ATOM 1334 O O . SER B 1 39 ? 9.648 9.875 -5.031 1 98.19 39 SER B O 1
ATOM 1336 N N . ALA B 1 40 ? 8.68 11.859 -5.309 1 98.19 40 ALA B N 1
ATOM 1337 C CA . ALA B 1 40 ? 7.418 11.352 -4.773 1 98.19 40 ALA B CA 1
ATOM 1338 C C . ALA B 1 40 ? 6.828 10.281 -5.676 1 98.19 40 ALA B C 1
ATOM 1340 O O . ALA B 1 40 ? 6.266 9.289 -5.195 1 98.19 40 ALA B O 1
ATOM 1341 N N . ASP B 1 41 ? 6.969 10.477 -6.973 1 98.38 41 ASP B N 1
ATOM 1342 C CA . ASP B 1 41 ? 6.508 9.477 -7.93 1 98.38 41 ASP B CA 1
ATOM 1343 C C . ASP B 1 41 ? 7.215 8.141 -7.715 1 98.38 41 ASP B C 1
ATOM 1345 O O . ASP B 1 41 ? 6.57 7.094 -7.609 1 98.38 41 ASP B O 1
ATOM 1349 N N . ARG B 1 42 ? 8.508 8.203 -7.621 1 98.56 42 ARG B N 1
ATOM 1350 C CA . ARG B 1 42 ? 9.312 6.996 -7.457 1 98.56 42 ARG B CA 1
ATOM 1351 C C . ARG B 1 42 ? 9.008 6.316 -6.121 1 98.56 42 ARG B C 1
ATOM 1353 O O . ARG B 1 42 ? 8.961 5.09 -6.043 1 98.56 42 ARG B O 1
ATOM 1360 N N . HIS B 1 43 ? 8.82 7.117 -5.168 1 98.69 43 HIS B N 1
ATOM 1361 C CA . HIS B 1 43 ? 8.539 6.609 -3.834 1 98.69 43 HIS B CA 1
ATOM 1362 C C . HIS B 1 43 ? 7.199 5.871 -3.801 1 98.69 43 HIS B C 1
ATOM 1364 O O . HIS B 1 43 ? 7.109 4.762 -3.268 1 98.69 43 HIS B O 1
ATOM 1370 N N . VAL B 1 44 ? 6.18 6.418 -4.387 1 98.75 44 VAL B N 1
ATOM 1371 C CA . VAL B 1 44 ? 4.855 5.809 -4.418 1 98.75 44 VAL B CA 1
ATOM 1372 C C . VAL B 1 44 ? 4.879 4.562 -5.301 1 98.75 44 VAL B C 1
ATOM 1374 O O . VAL B 1 44 ? 4.25 3.551 -4.98 1 98.75 44 VAL B O 1
ATOM 1377 N N . ALA B 1 45 ? 5.648 4.625 -6.387 1 98.88 45 ALA B N 1
ATOM 1378 C CA . ALA B 1 45 ? 5.812 3.439 -7.223 1 98.88 45 ALA B CA 1
ATOM 1379 C C . ALA B 1 45 ? 6.379 2.273 -6.422 1 98.88 45 ALA B C 1
ATOM 1381 O O . ALA B 1 45 ? 5.941 1.132 -6.574 1 98.88 45 ALA B O 1
ATOM 1382 N N . ALA B 1 46 ? 7.32 2.559 -5.59 1 98.88 46 ALA B N 1
ATOM 1383 C CA . ALA B 1 46 ? 7.918 1.529 -4.742 1 98.88 46 ALA B CA 1
ATOM 1384 C C . ALA B 1 46 ? 6.891 0.957 -3.77 1 98.88 46 ALA B C 1
ATOM 1386 O O . ALA B 1 46 ? 6.859 -0.252 -3.529 1 98.88 46 ALA B O 1
ATOM 1387 N N . GLY B 1 47 ? 6.047 1.799 -3.162 1 98.69 47 GLY B N 1
ATOM 1388 C CA . GLY B 1 47 ? 4.977 1.309 -2.311 1 98.69 47 GLY B CA 1
ATOM 1389 C C . GLY B 1 47 ? 4.004 0.396 -3.037 1 98.69 47 GLY B C 1
ATOM 1390 O O . GLY B 1 47 ? 3.576 -0.623 -2.49 1 98.69 47 GLY B O 1
ATOM 1391 N N . LEU B 1 48 ? 3.691 0.755 -4.25 1 98.88 48 LEU B N 1
ATOM 1392 C CA . LEU B 1 48 ? 2.82 -0.059 -5.09 1 98.88 48 LEU B CA 1
ATOM 1393 C C . LEU B 1 48 ? 3.479 -1.394 -5.422 1 98.88 48 LEU B C 1
ATOM 1395 O O . LEU B 1 48 ? 2.807 -2.426 -5.477 1 98.88 48 LEU B O 1
ATOM 1399 N N . ALA B 1 49 ? 4.77 -1.359 -5.625 1 98.88 49 ALA B N 1
ATOM 1400 C CA . ALA B 1 49 ? 5.516 -2.582 -5.902 1 98.88 49 ALA B CA 1
ATOM 1401 C C . ALA B 1 49 ? 5.41 -3.568 -4.746 1 98.88 49 ALA B C 1
ATOM 1403 O O . ALA B 1 49 ? 5.336 -4.781 -4.957 1 98.88 49 ALA B O 1
ATOM 1404 N N . VAL B 1 50 ? 5.414 -3.096 -3.539 1 98.5 50 VAL B N 1
ATOM 1405 C CA . VAL B 1 50 ? 5.258 -3.943 -2.361 1 98.5 50 VAL B CA 1
ATOM 1406 C C . VAL B 1 50 ? 3.926 -4.688 -2.434 1 98.5 50 VAL B C 1
ATOM 1408 O O . VAL B 1 50 ? 3.885 -5.914 -2.291 1 98.5 50 VAL B O 1
ATOM 1411 N N . LEU B 1 51 ? 2.887 -3.982 -2.713 1 98.31 51 LEU B N 1
ATOM 1412 C CA . LEU B 1 51 ? 1.557 -4.586 -2.734 1 98.31 51 LEU B CA 1
ATOM 1413 C C . LEU B 1 51 ? 1.416 -5.551 -3.904 1 98.31 51 LEU B C 1
ATOM 1415 O O . LEU B 1 51 ? 0.796 -6.609 -3.77 1 98.31 51 LEU B O 1
ATOM 1419 N N . ALA B 1 52 ? 2.008 -5.168 -5.02 1 98.81 52 ALA B N 1
ATOM 1420 C CA . ALA B 1 52 ? 2.018 -6.07 -6.168 1 98.81 52 ALA B CA 1
ATOM 1421 C C . ALA B 1 52 ? 2.705 -7.391 -5.824 1 98.81 52 ALA B C 1
ATOM 1423 O O . ALA B 1 52 ? 2.188 -8.469 -6.129 1 98.81 52 ALA B O 1
ATOM 1424 N N . ALA B 1 53 ? 3.84 -7.305 -5.211 1 98.69 53 ALA B N 1
ATOM 1425 C CA . ALA B 1 53 ? 4.637 -8.477 -4.875 1 98.69 53 ALA B CA 1
ATOM 1426 C C . ALA B 1 53 ? 3.891 -9.391 -3.9 1 98.69 53 ALA B C 1
ATOM 1428 O O . ALA B 1 53 ? 3.877 -10.609 -4.066 1 98.69 53 ALA B O 1
ATOM 1429 N N . ILE B 1 54 ? 3.271 -8.812 -2.977 1 97.62 54 ILE B N 1
ATOM 1430 C CA . ILE B 1 54 ? 2.525 -9.57 -1.983 1 97.62 54 ILE B CA 1
ATOM 1431 C C . ILE B 1 54 ? 1.345 -10.273 -2.652 1 97.62 54 ILE B C 1
ATOM 1433 O O . ILE B 1 54 ? 1.128 -11.469 -2.445 1 97.62 54 ILE B O 1
ATOM 1437 N N . ALA B 1 55 ? 0.638 -9.547 -3.428 1 97.75 55 ALA B N 1
ATOM 1438 C CA . ALA B 1 55 ? -0.513 -10.125 -4.113 1 97.75 55 ALA B CA 1
ATOM 1439 C C . ALA B 1 55 ? -0.084 -11.25 -5.051 1 97.75 55 ALA B C 1
ATOM 1441 O O . ALA B 1 55 ? -0.753 -12.281 -5.141 1 97.75 55 ALA B O 1
ATOM 1442 N N . ALA B 1 56 ? 1.021 -11.023 -5.754 1 98.5 56 ALA B N 1
ATOM 1443 C CA . ALA B 1 56 ? 1.533 -12.062 -6.645 1 98.5 56 ALA B CA 1
ATOM 1444 C C . ALA B 1 56 ? 1.901 -13.32 -5.863 1 98.5 56 ALA B C 1
ATOM 1446 O O . ALA B 1 56 ? 1.584 -14.43 -6.281 1 98.5 56 ALA B O 1
ATOM 1447 N N . SER B 1 57 ? 2.551 -13.109 -4.777 1 97.88 57 SER B N 1
ATOM 1448 C CA . SER B 1 57 ? 2.918 -14.234 -3.916 1 97.88 57 SER B CA 1
ATOM 1449 C C . SER B 1 57 ? 1.687 -15 -3.451 1 97.88 57 SER B C 1
ATOM 1451 O O . SER B 1 57 ? 1.668 -16.234 -3.484 1 97.88 57 SER B O 1
ATOM 1453 N N . ASP B 1 58 ? 0.679 -14.344 -3.008 1 96.88 58 ASP B N 1
ATOM 1454 C CA . ASP B 1 58 ? -0.562 -14.984 -2.584 1 96.88 58 ASP B CA 1
ATOM 1455 C C . ASP B 1 58 ? -1.169 -15.812 -3.715 1 96.88 58 ASP B C 1
ATOM 1457 O O . ASP B 1 58 ? -1.616 -16.938 -3.496 1 96.88 58 ASP B O 1
ATOM 1461 N N . ALA B 1 59 ? -1.201 -15.211 -4.883 1 98.25 59 ALA B N 1
ATOM 1462 C CA . ALA B 1 59 ? -1.795 -15.891 -6.035 1 98.25 59 ALA B CA 1
ATOM 1463 C C . ALA B 1 59 ? -1.021 -17.156 -6.383 1 98.25 59 ALA B C 1
ATOM 1465 O O . ALA B 1 59 ? -1.618 -18.188 -6.676 1 98.25 59 ALA B O 1
ATOM 1466 N N . ILE B 1 60 ? 0.285 -17.109 -6.398 1 98.56 60 ILE B N 1
ATOM 1467 C CA . ILE B 1 60 ? 1.12 -18.266 -6.711 1 98.56 60 ILE B CA 1
ATOM 1468 C C . ILE B 1 60 ? 0.872 -19.375 -5.691 1 98.56 60 ILE B C 1
ATOM 1470 O O . ILE B 1 60 ? 0.621 -20.516 -6.066 1 98.56 60 ILE B O 1
ATOM 1474 N N . CYS B 1 61 ? 0.912 -19.047 -4.441 1 97.75 61 CYS B N 1
ATOM 1475 C CA . CYS B 1 61 ? 0.688 -20.016 -3.383 1 97.75 61 CYS B CA 1
ATOM 1476 C C . CYS B 1 61 ? -0.722 -20.594 -3.457 1 97.75 61 CYS B C 1
ATOM 1478 O O . CYS B 1 61 ? -0.914 -21.797 -3.326 1 97.75 61 CYS B O 1
ATOM 1480 N N . GLY B 1 62 ? -1.641 -19.688 -3.641 1 97.62 62 GLY B N 1
ATOM 1481 C CA . GLY B 1 62 ? -3.016 -20.156 -3.77 1 97.62 62 GLY B CA 1
ATOM 1482 C C . GLY B 1 62 ? -3.219 -21.125 -4.918 1 97.62 62 GLY B C 1
ATOM 1483 O O . GLY B 1 62 ? -3.924 -22.125 -4.773 1 97.62 62 GLY B O 1
ATOM 1484 N N . ALA B 1 63 ? -2.611 -20.812 -5.988 1 98.25 63 ALA B N 1
ATOM 1485 C CA . ALA B 1 63 ? -2.773 -21.641 -7.184 1 98.25 63 ALA B CA 1
ATOM 1486 C C . ALA B 1 63 ? -2.127 -23.016 -6.992 1 98.25 63 ALA B C 1
ATOM 1488 O O . ALA B 1 63 ? -2.596 -24.016 -7.551 1 98.25 63 ALA B O 1
ATOM 1489 N N . THR B 1 64 ? -1.121 -23.078 -6.23 1 98.12 64 THR B N 1
ATOM 1490 C CA . THR B 1 64 ? -0.325 -24.297 -6.133 1 98.12 64 THR B CA 1
ATOM 1491 C C . THR B 1 64 ? -0.672 -25.062 -4.859 1 98.12 64 THR B C 1
ATOM 1493 O O . THR B 1 64 ? -0.853 -26.281 -4.898 1 98.12 64 THR B O 1
ATOM 1496 N N . LEU B 1 65 ? -0.799 -24.344 -3.738 1 97.19 65 LEU B N 1
ATOM 1497 C CA . LEU B 1 65 ? -0.931 -24.953 -2.422 1 97.19 65 LEU B CA 1
ATOM 1498 C C . LEU B 1 65 ? -2.369 -24.875 -1.922 1 97.19 65 LEU B C 1
ATOM 1500 O O . LEU B 1 65 ? -2.717 -25.484 -0.908 1 97.19 65 LEU B O 1
ATOM 1504 N N . ARG B 1 66 ? -3.135 -24.078 -2.502 1 97.69 66 ARG B N 1
ATOM 1505 C CA . ARG B 1 66 ? -4.52 -23.797 -2.127 1 97.69 66 ARG B CA 1
ATOM 1506 C C . ARG B 1 66 ? -4.594 -23.062 -0.794 1 97.69 66 ARG B C 1
ATOM 1508 O O . ARG B 1 66 ? -5.582 -23.188 -0.068 1 97.69 66 ARG B O 1
ATOM 1515 N N . GLU B 1 67 ? -3.469 -22.422 -0.497 1 96.06 67 GLU B N 1
ATOM 1516 C CA . GLU B 1 67 ? -3.406 -21.578 0.691 1 96.06 67 GLU B CA 1
ATOM 1517 C C . GLU B 1 67 ? -2.426 -20.422 0.496 1 96.06 67 GLU B C 1
ATOM 1519 O O . GLU B 1 67 ? -1.543 -20.5 -0.363 1 96.06 67 GLU B O 1
ATOM 1524 N N . CYS B 1 68 ? -2.611 -19.438 1.307 1 93.44 68 CYS B N 1
ATOM 1525 C CA . CYS B 1 68 ? -1.629 -18.359 1.394 1 93.44 68 CYS B CA 1
ATOM 1526 C C . CYS B 1 68 ? -1.518 -17.828 2.82 1 93.44 68 CYS B C 1
ATOM 1528 O O . CYS B 1 68 ? -2.324 -18.188 3.682 1 93.44 68 CYS B O 1
ATOM 1530 N N . ALA B 1 69 ? -0.368 -17.141 3.064 1 89.56 69 ALA B N 1
ATOM 1531 C CA . ALA B 1 69 ? -0.151 -16.578 4.395 1 89.56 69 ALA B CA 1
ATOM 1532 C C . ALA B 1 69 ? -1.264 -15.594 4.762 1 89.56 69 ALA B C 1
ATOM 1534 O O . ALA B 1 69 ? -1.792 -14.891 3.898 1 89.56 69 ALA B O 1
ATOM 1535 N N . ARG B 1 70 ? -1.424 -15.578 6.113 1 80.81 70 ARG B N 1
ATOM 1536 C CA . ARG B 1 70 ? -2.48 -14.695 6.602 1 80.81 70 ARG B CA 1
ATOM 1537 C C . ARG B 1 70 ? -1.928 -13.32 6.945 1 80.81 70 ARG B C 1
ATOM 1539 O O . ARG B 1 70 ? -0.86 -13.203 7.551 1 80.81 70 ARG B O 1
ATOM 1546 N N . ASP B 1 71 ? -2.494 -12.18 6.75 1 63.31 71 ASP B N 1
ATOM 1547 C CA . ASP B 1 71 ? -2.742 -10.805 7.168 1 63.31 71 ASP B CA 1
ATOM 1548 C C . ASP B 1 71 ? -1.433 -10.047 7.391 1 63.31 71 ASP B C 1
ATOM 1550 O O . ASP B 1 71 ? -1.407 -9.023 8.07 1 63.31 71 ASP B O 1
ATOM 1554 N N . GLN B 1 72 ? -0.39 -10.359 7.34 1 66.69 72 GLN B N 1
ATOM 1555 C CA . GLN B 1 72 ? 0.627 -9.344 7.574 1 66.69 72 GLN B CA 1
ATOM 1556 C C . GLN B 1 72 ? 1.932 -9.969 8.062 1 66.69 72 GLN B C 1
ATOM 1558 O O . GLN B 1 72 ? 2.861 -9.258 8.445 1 66.69 72 GLN B O 1
ATOM 1563 N N . ASP B 1 73 ? 1.843 -10.992 8.078 1 76.31 73 ASP B N 1
ATOM 1564 C CA . ASP B 1 73 ? 3.133 -11.609 8.383 1 76.31 73 ASP B CA 1
ATOM 1565 C C . ASP B 1 73 ? 3.908 -11.922 7.109 1 76.31 73 ASP B C 1
ATOM 1567 O O . ASP B 1 73 ? 3.836 -13.039 6.594 1 76.31 73 ASP B O 1
ATOM 1571 N N . HIS B 1 74 ? 4.59 -10.922 6.723 1 83.12 74 HIS B N 1
ATOM 1572 C CA . HIS B 1 74 ? 5.18 -11.023 5.391 1 83.12 74 HIS B CA 1
ATOM 1573 C C . HIS B 1 74 ? 6.359 -11.984 5.387 1 83.12 74 HIS B C 1
ATOM 1575 O O . HIS B 1 74 ? 6.66 -12.602 4.355 1 83.12 74 HIS B O 1
ATOM 1581 N N . SER B 1 75 ? 6.906 -12.172 6.508 1 86.12 75 SER B N 1
ATOM 1582 C CA . SER B 1 75 ? 7.953 -13.188 6.574 1 86.12 75 SER B CA 1
ATOM 1583 C C . SER B 1 75 ? 7.387 -14.586 6.344 1 86.12 75 SER B C 1
ATOM 1585 O O . SER B 1 75 ? 8 -15.398 5.656 1 86.12 75 SER B O 1
ATOM 1587 N N . ARG B 1 76 ? 6.289 -14.773 6.777 1 90.31 76 ARG B N 1
ATOM 1588 C CA . ARG B 1 76 ? 5.641 -16.078 6.602 1 90.31 76 ARG B CA 1
ATOM 1589 C C . ARG B 1 76 ? 5.219 -16.281 5.148 1 90.31 76 ARG B C 1
ATOM 1591 O O . ARG B 1 76 ? 5.258 -17.391 4.637 1 90.31 76 ARG B O 1
ATOM 1598 N N . ALA B 1 77 ? 4.762 -15.227 4.562 1 94.06 77 ALA B N 1
ATOM 1599 C CA . ALA B 1 77 ? 4.41 -15.305 3.146 1 94.06 77 ALA B CA 1
ATOM 1600 C C . ALA B 1 77 ? 5.605 -15.758 2.311 1 94.06 77 ALA B C 1
ATOM 1602 O O . ALA B 1 77 ? 5.473 -16.625 1.443 1 94.06 77 ALA B O 1
ATOM 1603 N N . ALA B 1 78 ? 6.777 -15.18 2.615 1 96.31 78 ALA B N 1
ATOM 1604 C CA . ALA B 1 78 ? 7.984 -15.555 1.885 1 96.31 78 ALA B CA 1
ATOM 1605 C C . ALA B 1 78 ? 8.359 -17.016 2.15 1 96.31 78 ALA B C 1
ATOM 1607 O O . ALA B 1 78 ? 8.781 -17.719 1.238 1 96.31 78 ALA B O 1
ATOM 1608 N N . ASP B 1 79 ? 8.211 -17.469 3.338 1 95.94 79 ASP B N 1
ATOM 1609 C CA . ASP B 1 79 ? 8.508 -18.859 3.688 1 95.94 79 ASP B CA 1
ATOM 1610 C C . ASP B 1 79 ? 7.594 -19.828 2.936 1 95.94 79 ASP B C 1
ATOM 1612 O O . ASP B 1 79 ? 8.055 -20.844 2.422 1 95.94 79 ASP B O 1
ATOM 1616 N N . LEU B 1 80 ? 6.352 -19.547 2.939 1 95.94 80 LEU B N 1
ATOM 1617 C CA . LEU B 1 80 ? 5.395 -20.391 2.23 1 95.94 80 LEU B CA 1
ATOM 1618 C C . LEU B 1 80 ? 5.703 -20.422 0.736 1 95.94 80 LEU B C 1
ATOM 1620 O O . LEU B 1 80 ? 5.688 -21.484 0.121 1 95.94 80 LEU B O 1
ATOM 1624 N N . LEU B 1 81 ? 6.008 -19.25 0.176 1 97.44 81 LEU B N 1
ATOM 1625 C CA . LEU B 1 81 ? 6.332 -19.156 -1.243 1 97.44 81 LEU B CA 1
ATOM 1626 C C . LEU B 1 81 ? 7.527 -20.047 -1.584 1 97.44 81 LEU B C 1
ATOM 1628 O O . LEU B 1 81 ? 7.559 -20.672 -2.646 1 97.44 81 LEU B O 1
ATOM 1632 N N . ALA B 1 82 ? 8.43 -20.156 -0.693 1 98.06 82 ALA B N 1
ATOM 1633 C CA . ALA B 1 82 ? 9.641 -20.922 -0.916 1 98.06 82 ALA B CA 1
ATOM 1634 C C . ALA B 1 82 ? 9.328 -22.406 -1.083 1 98.06 82 ALA B C 1
ATOM 1636 O O . ALA B 1 82 ? 10.133 -23.172 -1.624 1 98.06 82 ALA B O 1
ATOM 1637 N N . THR B 1 83 ? 8.164 -22.812 -0.652 1 97.44 83 THR B N 1
ATOM 1638 C CA . THR B 1 83 ? 7.801 -24.219 -0.702 1 97.44 83 THR B CA 1
ATOM 1639 C C . THR B 1 83 ? 7.168 -24.578 -2.047 1 97.44 83 THR B C 1
ATOM 1641 O O . THR B 1 83 ? 6.961 -25.75 -2.355 1 97.44 83 THR B O 1
ATOM 1644 N N . VAL B 1 84 ? 6.844 -23.594 -2.818 1 97.69 84 VAL B N 1
ATOM 1645 C CA . VAL B 1 84 ? 6.188 -23.812 -4.102 1 97.69 84 VAL B CA 1
ATOM 1646 C C . VAL B 1 84 ? 7.191 -24.375 -5.105 1 97.69 84 VAL B C 1
ATOM 1648 O O . VAL B 1 84 ? 8.328 -23.906 -5.188 1 97.69 84 VAL B O 1
ATOM 1651 N N . ALA B 1 85 ? 6.824 -25.422 -5.742 1 95.25 85 ALA B N 1
ATOM 1652 C CA . ALA B 1 85 ? 7.645 -25.984 -6.816 1 95.25 85 ALA B CA 1
ATOM 1653 C C . ALA B 1 85 ? 7.227 -25.406 -8.172 1 95.25 85 ALA B C 1
ATOM 1655 O O . ALA B 1 85 ? 6.051 -25.125 -8.391 1 95.25 85 ALA B O 1
ATOM 1656 N N . PRO B 1 86 ? 8.164 -25.234 -9.102 1 94.5 86 PRO B N 1
ATOM 1657 C CA . PRO B 1 86 ? 9.578 -25.625 -9.008 1 94.5 86 PRO B CA 1
ATOM 1658 C C . PRO B 1 86 ? 10.469 -24.469 -8.562 1 94.5 86 PRO B C 1
ATOM 1660 O O . PRO B 1 86 ? 11.602 -24.703 -8.117 1 94.5 86 PRO B O 1
ATOM 1663 N N . ASP B 1 87 ? 10.016 -23.234 -8.586 1 95.88 87 ASP B N 1
ATOM 1664 C CA . ASP B 1 87 ? 10.922 -22.094 -8.461 1 95.88 87 ASP B CA 1
ATOM 1665 C C . ASP B 1 87 ? 10.609 -21.281 -7.211 1 95.88 87 ASP B C 1
ATOM 1667 O O . ASP B 1 87 ? 10.984 -20.109 -7.117 1 95.88 87 ASP B O 1
ATOM 1671 N N . GLY B 1 88 ? 10.008 -21.875 -6.234 1 97.94 88 GLY B N 1
ATOM 1672 C CA . GLY B 1 88 ? 9.539 -21.156 -5.059 1 97.94 88 GLY B CA 1
ATOM 1673 C C . GLY B 1 88 ? 10.656 -20.484 -4.281 1 97.94 88 GLY B C 1
ATOM 1674 O O . GLY B 1 88 ? 10.484 -19.406 -3.732 1 97.94 88 GLY B O 1
ATOM 1675 N N . LYS B 1 89 ? 11.758 -21.125 -4.207 1 98.19 89 LYS B N 1
ATOM 1676 C CA . LYS B 1 89 ? 12.883 -20.562 -3.467 1 98.19 89 LYS B CA 1
ATOM 1677 C C . LYS B 1 89 ? 13.367 -19.25 -4.102 1 98.19 89 LYS B C 1
ATOM 1679 O O . LYS B 1 89 ? 13.625 -18.266 -3.398 1 98.19 89 LYS B O 1
ATOM 1684 N N . GLU B 1 90 ? 13.508 -19.25 -5.379 1 98.31 90 GLU B N 1
ATOM 1685 C CA . GLU B 1 90 ? 13.9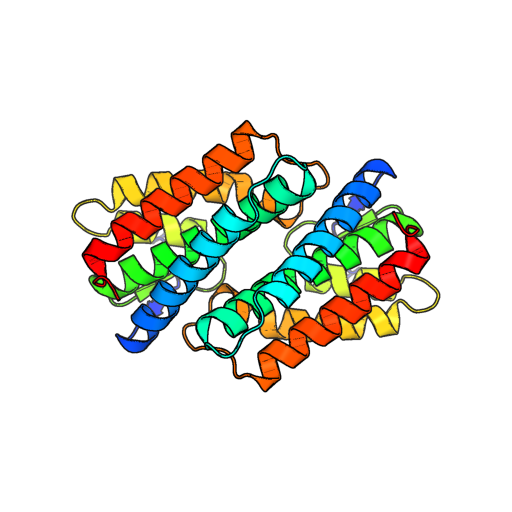3 -18.047 -6.086 1 98.31 90 GLU B CA 1
ATOM 1686 C C . GLU B 1 90 ? 12.898 -16.922 -5.941 1 98.31 90 GLU B C 1
ATOM 1688 O O . GLU B 1 90 ? 13.258 -15.773 -5.711 1 98.31 90 GLU B O 1
ATOM 1693 N N . LEU B 1 91 ? 11.664 -17.312 -6.094 1 98.5 91 LEU B N 1
ATOM 1694 C CA . LEU B 1 91 ? 10.594 -16.328 -5.973 1 98.5 91 LEU B CA 1
ATOM 1695 C C . LEU B 1 91 ? 10.547 -15.75 -4.566 1 98.5 91 LEU B C 1
ATOM 1697 O O . LEU B 1 91 ? 10.305 -14.547 -4.395 1 98.5 91 LEU B O 1
ATOM 1701 N N . SER B 1 92 ? 10.758 -16.578 -3.604 1 98.38 92 SER B N 1
ATOM 1702 C CA . SER B 1 92 ? 10.805 -16.141 -2.213 1 98.38 92 SER B CA 1
ATOM 1703 C C . SER B 1 92 ? 11.898 -15.094 -1.996 1 98.38 92 SER B C 1
ATOM 1705 O O . SER B 1 92 ? 11.703 -14.125 -1.261 1 98.38 92 SER B O 1
ATOM 1707 N N . VAL B 1 93 ? 13.008 -15.289 -2.59 1 98.25 93 VAL B N 1
ATOM 1708 C CA . VAL B 1 93 ? 14.109 -14.336 -2.48 1 98.25 93 VAL B CA 1
ATOM 1709 C C . VAL B 1 93 ? 13.688 -12.984 -3.057 1 98.25 93 VAL B C 1
ATOM 1711 O O . VAL B 1 93 ? 13.953 -11.938 -2.461 1 98.25 93 VAL B O 1
ATOM 1714 N N . ARG B 1 94 ? 13.055 -12.938 -4.164 1 98.38 94 ARG B N 1
ATOM 1715 C CA . ARG B 1 94 ? 12.594 -11.695 -4.777 1 98.38 94 ARG B CA 1
ATOM 1716 C C . ARG B 1 94 ? 11.57 -10.992 -3.889 1 98.38 94 ARG B C 1
ATOM 1718 O O . ARG B 1 94 ? 11.594 -9.766 -3.746 1 98.38 94 ARG B O 1
ATOM 1725 N N . LEU B 1 95 ? 10.695 -11.797 -3.305 1 98.38 95 LEU B N 1
ATOM 1726 C CA . LEU B 1 95 ? 9.711 -11.219 -2.396 1 98.38 95 LEU B CA 1
ATOM 1727 C C . LEU B 1 95 ? 10.391 -10.57 -1.197 1 98.38 95 LEU B C 1
ATOM 1729 O O . LEU B 1 95 ? 10.047 -9.445 -0.815 1 98.38 95 LEU B O 1
ATOM 1733 N N . ARG B 1 96 ? 11.352 -11.219 -0.644 1 98 96 ARG B N 1
ATOM 1734 C CA . ARG B 1 96 ? 12.055 -10.695 0.524 1 98 96 ARG B CA 1
ATOM 1735 C C . ARG B 1 96 ? 12.781 -9.398 0.191 1 98 96 ARG B C 1
ATOM 1737 O O . ARG B 1 96 ? 12.836 -8.484 1.015 1 98 96 ARG B O 1
ATOM 1744 N N . LYS B 1 97 ? 13.312 -9.375 -0.973 1 97.94 97 LYS B N 1
ATOM 1745 C CA . LYS B 1 97 ? 13.992 -8.156 -1.396 1 97.94 97 LYS B CA 1
ATOM 1746 C C . LYS B 1 97 ? 13.047 -6.961 -1.386 1 97.94 97 LYS B C 1
ATOM 1748 O O . LYS B 1 97 ? 13.422 -5.867 -0.96 1 97.94 97 LYS B O 1
ATOM 1753 N N . VAL B 1 98 ? 11.859 -7.125 -1.835 1 98.25 98 VAL B N 1
ATOM 1754 C CA . VAL B 1 98 ? 10.859 -6.059 -1.856 1 98.25 98 VAL B CA 1
ATOM 1755 C C . VAL B 1 98 ? 10.391 -5.762 -0.435 1 98.25 98 VAL B C 1
ATOM 1757 O O . VAL B 1 98 ? 10.328 -4.602 -0.025 1 98.25 98 VAL B O 1
ATOM 1760 N N . LEU B 1 99 ? 10.188 -6.785 0.39 1 96.88 99 LEU B N 1
ATOM 1761 C CA . LEU B 1 99 ? 9.641 -6.629 1.734 1 96.88 99 LEU B CA 1
ATOM 1762 C C . LEU B 1 99 ? 10.656 -5.969 2.66 1 96.88 99 LEU B C 1
ATOM 1764 O O . LEU B 1 99 ? 10.281 -5.258 3.596 1 96.88 99 LEU B O 1
ATOM 1768 N N . ASP B 1 100 ? 11.891 -6.195 2.395 1 95.81 100 ASP B N 1
ATOM 1769 C CA . ASP B 1 100 ? 12.945 -5.578 3.188 1 95.81 100 ASP B CA 1
ATOM 1770 C C . ASP B 1 100 ? 12.852 -4.055 3.135 1 95.81 100 ASP B C 1
ATOM 1772 O O . ASP B 1 100 ? 13.328 -3.365 4.039 1 95.81 100 ASP B O 1
ATOM 1776 N N . GLU B 1 101 ? 12.203 -3.578 2.102 1 96.31 101 GLU B N 1
ATOM 1777 C CA . GLU B 1 101 ? 12.094 -2.133 1.926 1 96.31 101 GLU B CA 1
ATOM 1778 C C . GLU B 1 101 ? 10.664 -1.651 2.18 1 96.31 101 GLU B C 1
ATOM 1780 O O . GLU B 1 101 ? 10.359 -0.473 1.986 1 96.31 101 GLU B O 1
ATOM 1785 N N . LYS B 1 102 ? 9.828 -2.502 2.662 1 94.88 102 LYS B N 1
ATOM 1786 C CA . LYS B 1 102 ? 8.406 -2.182 2.809 1 94.88 102 LYS B CA 1
ATOM 1787 C C . LYS B 1 102 ? 8.203 -0.999 3.75 1 94.88 102 LYS B C 1
ATOM 1789 O O . LYS B 1 102 ? 7.48 -0.055 3.424 1 94.88 102 LYS B O 1
ATOM 1794 N N . THR B 1 103 ? 8.812 -1.093 4.883 1 93.5 103 THR B N 1
ATOM 1795 C CA . THR B 1 103 ? 8.625 -0.044 5.879 1 93.5 103 THR B CA 1
ATOM 1796 C C . THR B 1 103 ? 9.078 1.307 5.332 1 93.5 103 THR B C 1
ATOM 1798 O O . THR B 1 103 ? 8.383 2.312 5.496 1 93.5 103 THR B O 1
ATOM 1801 N N . ALA B 1 104 ? 10.242 1.379 4.707 1 95.56 104 ALA B N 1
ATOM 1802 C CA . ALA B 1 104 ? 10.734 2.615 4.105 1 95.56 104 ALA B CA 1
ATOM 1803 C C . ALA B 1 104 ? 9.789 3.109 3.014 1 95.56 104 ALA B C 1
ATOM 1805 O O . ALA B 1 104 ? 9.555 4.312 2.883 1 95.56 104 ALA B O 1
ATOM 1806 N N . ALA B 1 105 ? 9.227 2.236 2.246 1 97 105 ALA B N 1
ATOM 1807 C CA . ALA B 1 105 ? 8.367 2.605 1.125 1 97 105 ALA B CA 1
ATOM 1808 C C . ALA B 1 105 ? 7.008 3.105 1.615 1 97 105 ALA B C 1
ATOM 1810 O O . ALA B 1 105 ? 6.484 4.098 1.106 1 97 105 ALA B O 1
ATOM 1811 N N . HIS B 1 106 ? 6.449 2.457 2.592 1 96.06 106 HIS B N 1
ATOM 1812 C CA . HIS B 1 106 ? 5.082 2.762 3.01 1 96.06 106 HIS B CA 1
ATOM 1813 C C . HIS B 1 106 ? 5.066 3.826 4.102 1 96.06 106 HIS B C 1
ATOM 1815 O O . HIS B 1 106 ? 4.129 4.625 4.184 1 96.06 106 HIS B O 1
ATOM 1821 N N . TYR B 1 107 ? 6.207 3.883 4.859 1 93 107 TYR B N 1
ATOM 1822 C CA . TYR B 1 107 ? 6.082 4.672 6.082 1 93 107 TYR B CA 1
ATOM 1823 C C . TYR B 1 107 ? 7.309 5.555 6.285 1 93 107 TYR B C 1
ATOM 1825 O O . TYR B 1 107 ? 7.418 6.254 7.293 1 93 107 TYR B O 1
ATOM 1833 N N . GLY B 1 108 ? 8.148 5.531 5.375 1 94.75 108 GLY B N 1
ATOM 1834 C CA . GLY B 1 108 ? 9.391 6.27 5.516 1 94.75 108 GLY B CA 1
ATOM 1835 C C . GLY B 1 108 ? 9.203 7.773 5.48 1 94.75 108 GLY B C 1
ATOM 1836 O O . GLY B 1 108 ? 8.195 8.266 4.957 1 94.75 108 GLY B O 1
ATOM 1837 N N . THR B 1 109 ? 10.195 8.469 6.02 1 96 109 THR B N 1
ATOM 1838 C CA . THR B 1 109 ? 10.172 9.93 6.066 1 96 109 THR B CA 1
ATOM 1839 C C . THR B 1 109 ? 11.258 10.508 5.16 1 96 109 THR B C 1
ATOM 1841 O O . THR B 1 109 ? 11.523 11.711 5.203 1 96 109 THR B O 1
ATOM 1844 N N . SER B 1 110 ? 11.859 9.68 4.445 1 97.38 110 SER B N 1
ATOM 1845 C CA . SER B 1 110 ? 12.742 10.07 3.354 1 97.38 110 SER B CA 1
ATOM 1846 C C . SER B 1 110 ? 12.367 9.359 2.057 1 97.38 110 SER B C 1
ATOM 1848 O O . SER B 1 110 ? 11.898 8.219 2.08 1 97.38 110 SER B O 1
ATOM 1850 N N . PHE B 1 111 ? 12.633 10.102 0.991 1 98.38 111 PHE B N 1
ATOM 1851 C CA . PHE B 1 111 ? 12.367 9.461 -0.292 1 98.38 111 PHE B CA 1
ATOM 1852 C C . PHE B 1 111 ? 13.375 8.359 -0.567 1 98.38 111 PHE B C 1
ATOM 1854 O O . PHE B 1 111 ? 14.562 8.516 -0.281 1 98.38 111 PHE B O 1
ATOM 1861 N N . LEU B 1 112 ? 12.828 7.34 -1.103 1 98.25 112 LEU B N 1
ATOM 1862 C CA . LEU B 1 112 ? 13.719 6.312 -1.637 1 98.25 112 LEU B CA 1
ATOM 1863 C C . LEU B 1 112 ? 14.539 6.855 -2.805 1 98.25 112 LEU B C 1
ATOM 1865 O O . LEU B 1 112 ? 14.047 7.672 -3.588 1 98.25 112 LEU B O 1
ATOM 1869 N N . SER B 1 113 ? 15.734 6.348 -2.955 1 98.06 113 SER B N 1
ATOM 1870 C CA . SER B 1 113 ? 16.547 6.73 -4.109 1 98.06 113 SER B CA 1
ATOM 1871 C C . SER B 1 113 ? 15.961 6.168 -5.402 1 98.06 113 SER B C 1
ATOM 1873 O O . SER B 1 113 ? 15.172 5.219 -5.375 1 98.06 113 SER B O 1
ATOM 1875 N N . PRO B 1 114 ? 16.359 6.734 -6.52 1 98.06 114 PRO B N 1
ATOM 1876 C CA . PRO B 1 114 ? 15.922 6.168 -7.797 1 98.06 114 PRO B CA 1
ATOM 1877 C C . PRO B 1 114 ? 16.297 4.695 -7.953 1 98.06 114 PRO B C 1
ATOM 1879 O O . PRO B 1 114 ? 15.5 3.902 -8.461 1 98.06 114 PRO B O 1
ATOM 1882 N N . GLN B 1 115 ? 17.438 4.309 -7.461 1 97.94 115 GLN B N 1
ATOM 1883 C CA . GLN B 1 115 ? 17.906 2.934 -7.586 1 97.94 115 GLN B CA 1
ATOM 1884 C C . GLN B 1 115 ? 17.062 1.985 -6.734 1 97.94 115 GLN B C 1
ATOM 1886 O O . GLN B 1 115 ? 16.703 0.893 -7.184 1 97.94 115 GLN B O 1
ATOM 1891 N N . GLN B 1 116 ? 16.781 2.406 -5.57 1 98.25 116 GLN B N 1
ATOM 1892 C CA . GLN B 1 116 ? 15.977 1.571 -4.684 1 98.25 116 GLN B CA 1
ATOM 1893 C C . GLN B 1 116 ? 14.578 1.361 -5.246 1 98.25 116 GLN B C 1
ATOM 1895 O O . GLN B 1 116 ? 14.055 0.245 -5.223 1 98.25 116 GLN B O 1
ATOM 1900 N N . SER B 1 117 ? 13.953 2.443 -5.684 1 98.69 117 SER B N 1
ATOM 1901 C CA . SER B 1 117 ? 12.609 2.332 -6.246 1 98.69 117 SER B CA 1
ATOM 1902 C C . SER B 1 117 ? 12.602 1.425 -7.473 1 98.69 117 SER B C 1
ATOM 1904 O O . SER B 1 117 ? 11.719 0.571 -7.609 1 98.69 117 SER B O 1
ATOM 1906 N N . ALA B 1 118 ? 13.586 1.602 -8.344 1 98.44 118 ALA B N 1
ATOM 1907 C CA 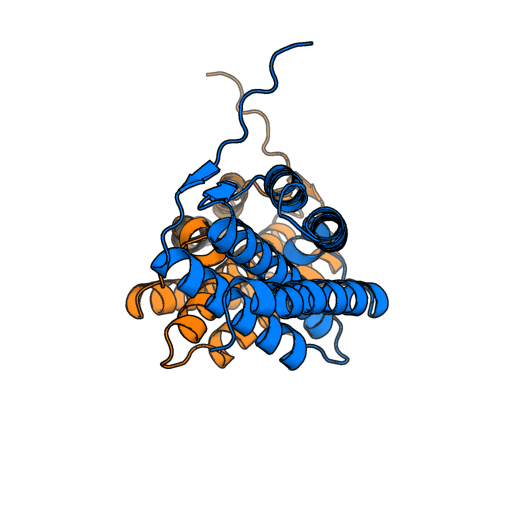. ALA B 1 118 ? 13.68 0.769 -9.539 1 98.44 118 ALA B CA 1
ATOM 1908 C C . ALA B 1 118 ? 13.875 -0.699 -9.172 1 98.44 118 ALA B C 1
ATOM 1910 O O . ALA B 1 118 ? 13.297 -1.587 -9.805 1 98.44 118 ALA B O 1
ATOM 1911 N N . TYR B 1 119 ? 14.719 -0.851 -8.195 1 98.56 119 TYR B N 1
ATOM 1912 C CA . TYR B 1 119 ? 15 -2.184 -7.676 1 98.56 119 TYR B CA 1
ATOM 1913 C C . TYR B 1 119 ? 13.719 -2.873 -7.219 1 98.56 119 TYR B C 1
ATOM 1915 O O . TYR B 1 119 ? 13.469 -4.027 -7.578 1 98.56 119 TYR B O 1
ATOM 1923 N N . MET B 1 120 ? 12.875 -2.262 -6.512 1 98.81 120 MET B N 1
ATOM 1924 C CA . MET B 1 120 ? 11.633 -2.812 -5.984 1 98.81 120 MET B CA 1
ATOM 1925 C C . MET B 1 120 ? 10.648 -3.109 -7.113 1 98.81 120 MET B C 1
ATOM 1927 O O . MET B 1 120 ? 10.055 -4.188 -7.16 1 98.81 120 MET B O 1
ATOM 1931 N N . VAL B 1 121 ? 10.516 -2.17 -8.047 1 98.88 121 VAL B N 1
ATOM 1932 C CA . VAL B 1 121 ? 9.57 -2.324 -9.148 1 98.88 121 VAL B CA 1
ATOM 1933 C C . VAL B 1 121 ? 10.023 -3.465 -10.062 1 98.88 121 VAL B C 1
ATOM 1935 O O . VAL B 1 121 ? 9.195 -4.227 -10.57 1 98.88 121 VAL B O 1
ATOM 1938 N N . LYS B 1 122 ? 11.297 -3.621 -10.219 1 98.75 122 LYS B N 1
ATOM 1939 C CA . LYS B 1 122 ? 11.852 -4.707 -11.023 1 98.75 122 LYS B CA 1
ATOM 1940 C C . LYS B 1 122 ? 11.555 -6.066 -10.391 1 98.75 122 LYS B C 1
ATOM 1942 O O . LYS B 1 122 ? 11.141 -7 -11.078 1 98.75 122 LYS B O 1
ATOM 1947 N N . HIS B 1 123 ? 11.789 -6.223 -9.133 1 98.75 123 HIS B N 1
ATOM 1948 C CA . HIS B 1 123 ? 11.57 -7.5 -8.469 1 98.75 123 HIS B CA 1
ATOM 1949 C C . HIS B 1 123 ? 10.078 -7.828 -8.383 1 98.75 123 HIS B C 1
ATOM 1951 O O . HIS B 1 123 ? 9.688 -8.992 -8.523 1 98.75 123 HIS B O 1
ATOM 1957 N N . SER B 1 124 ? 9.219 -6.805 -8.133 1 98.81 124 SER B N 1
ATOM 1958 C CA . SER B 1 124 ? 7.785 -7.07 -8.156 1 98.81 124 SER B CA 1
ATOM 1959 C C . SER B 1 124 ? 7.328 -7.496 -9.547 1 98.81 124 SER B C 1
ATOM 1961 O O . SER B 1 124 ? 6.496 -8.398 -9.688 1 98.81 124 SER B O 1
ATOM 1963 N N . ARG B 1 125 ? 7.871 -6.902 -10.578 1 98.81 125 ARG B N 1
ATOM 1964 C CA . ARG B 1 125 ? 7.555 -7.312 -11.938 1 98.81 125 ARG B CA 1
ATOM 1965 C C . ARG B 1 125 ? 7.949 -8.766 -12.18 1 98.81 125 ARG B C 1
ATOM 1967 O O . ARG B 1 125 ? 7.191 -9.523 -12.781 1 98.81 125 ARG B O 1
ATOM 1974 N N . SER B 1 126 ? 9.078 -9.102 -11.734 1 98.62 126 SER B N 1
ATOM 1975 C CA . SER B 1 126 ? 9.531 -10.477 -11.883 1 98.62 126 SER B CA 1
ATOM 1976 C C . SER B 1 126 ? 8.57 -11.453 -11.211 1 98.62 126 SER B C 1
ATOM 1978 O O . SER B 1 126 ? 8.281 -12.523 -11.758 1 98.62 126 SER B O 1
ATOM 1980 N N . LEU B 1 127 ? 8.086 -11.148 -10.07 1 98.75 127 LEU B N 1
ATOM 1981 C CA . LEU B 1 127 ? 7.121 -11.984 -9.359 1 98.75 127 LEU B CA 1
ATOM 1982 C C . LEU B 1 127 ? 5.809 -12.07 -10.133 1 98.75 127 LEU B C 1
ATOM 1984 O O . LEU B 1 127 ? 5.254 -13.156 -10.312 1 98.75 127 LEU B O 1
ATOM 1988 N N . VAL B 1 128 ? 5.34 -10.922 -10.594 1 98.75 128 VAL B N 1
ATOM 1989 C CA . VAL B 1 128 ? 4.078 -10.883 -11.328 1 98.75 128 VAL B CA 1
ATOM 1990 C C . VAL B 1 128 ? 4.207 -11.672 -12.625 1 98.75 128 VAL B C 1
ATOM 1992 O O . VAL B 1 128 ? 3.291 -12.406 -13 1 98.75 128 VAL B O 1
ATOM 1995 N N . ASP B 1 129 ? 5.328 -11.508 -13.266 1 98.44 129 ASP B N 1
ATOM 1996 C CA . ASP B 1 129 ? 5.562 -12.281 -14.484 1 98.44 129 ASP B CA 1
ATOM 1997 C C . ASP B 1 129 ? 5.57 -13.781 -14.188 1 98.44 129 ASP B C 1
ATOM 1999 O O . ASP B 1 129 ? 4.973 -14.562 -14.93 1 98.44 129 ASP B O 1
ATOM 2003 N N . SER B 1 130 ? 6.266 -14.172 -13.164 1 98.38 130 SER B N 1
ATOM 2004 C CA . SER B 1 130 ? 6.316 -15.586 -12.797 1 98.38 130 SER B CA 1
ATOM 2005 C C . SER B 1 130 ? 4.938 -16.109 -12.414 1 98.38 130 SER B C 1
ATOM 2007 O O . SER B 1 130 ? 4.605 -17.266 -12.695 1 98.38 130 SER B O 1
ATOM 2009 N N . MET B 1 131 ? 4.191 -15.305 -11.734 1 98.56 131 MET B N 1
ATOM 2010 C CA . MET B 1 131 ? 2.83 -15.641 -11.328 1 98.56 131 MET B CA 1
ATOM 2011 C C . MET B 1 131 ? 2.014 -16.141 -12.516 1 98.56 131 MET B C 1
ATOM 2013 O O . MET B 1 131 ? 1.209 -17.062 -12.375 1 98.56 131 MET B O 1
ATOM 2017 N N . GLU B 1 132 ? 2.234 -15.539 -13.695 1 98.31 132 GLU B N 1
ATOM 2018 C CA . GLU B 1 132 ? 1.457 -15.883 -14.883 1 98.31 132 GLU B CA 1
ATOM 2019 C C . GLU B 1 132 ? 1.613 -17.359 -15.234 1 98.31 132 GLU B C 1
ATOM 2021 O O . GLU B 1 132 ? 0.683 -17.984 -15.758 1 98.31 132 GLU B O 1
ATOM 2026 N N . GLY B 1 133 ? 2.734 -17.891 -14.906 1 97.12 133 GLY B N 1
ATOM 2027 C CA . GLY B 1 133 ? 2.959 -19.312 -15.156 1 97.12 133 GLY B CA 1
ATOM 2028 C C . GLY B 1 133 ? 2.166 -20.219 -14.234 1 97.12 133 GLY B C 1
ATOM 2029 O O . GLY B 1 133 ? 1.938 -21.375 -14.539 1 97.12 133 GLY B O 1
ATOM 2030 N N . TYR B 1 134 ? 1.744 -19.719 -13.172 1 97.38 134 TYR B N 1
ATOM 2031 C CA . TYR B 1 134 ? 1.043 -20.531 -12.172 1 97.38 134 TYR B CA 1
ATOM 2032 C C . TYR B 1 134 ? -0.466 -20.359 -12.297 1 97.38 134 TYR B C 1
ATOM 2034 O O . TYR B 1 134 ? -1.229 -21.281 -12 1 97.38 134 TYR B O 1
ATOM 2042 N N . VAL B 1 135 ? -0.9 -19.172 -12.688 1 97.31 135 VAL B N 1
ATOM 2043 C CA . VAL B 1 135 ? -2.33 -18.891 -12.641 1 97.31 135 VAL B CA 1
ATOM 2044 C C . VAL B 1 135 ? -2.881 -18.766 -14.062 1 97.31 135 VAL B C 1
ATOM 2046 O O . VAL B 1 135 ? -4.098 -18.781 -14.266 1 97.31 135 VAL B O 1
ATOM 2049 N N . GLY B 1 136 ? -2.086 -18.625 -15.008 1 90.69 136 GLY B N 1
ATOM 2050 C CA . GLY B 1 136 ? -2.504 -18.359 -16.375 1 90.69 136 GLY B CA 1
ATOM 2051 C C . GLY B 1 136 ? -2.619 -16.875 -16.688 1 90.69 136 GLY B C 1
ATOM 2052 O O . GLY B 1 136 ? -2.82 -16.062 -15.781 1 90.69 136 GLY B O 1
ATOM 2053 N N . ARG B 1 137 ? -2.393 -16.5 -17.953 1 85.56 137 ARG B N 1
ATOM 2054 C CA . ARG B 1 137 ? -2.535 -15.117 -18.391 1 85.56 137 ARG B CA 1
ATOM 2055 C C . ARG B 1 137 ? -4.004 -14.75 -18.562 1 85.56 137 ARG B C 1
ATOM 2057 O O . ARG B 1 137 ? -4.824 -15.594 -18.922 1 85.56 137 ARG B O 1
ATOM 2064 N N . PRO B 1 138 ? -4.398 -13.539 -18.266 1 72.12 138 PRO B N 1
ATOM 2065 C CA . PRO B 1 138 ? -5.797 -13.141 -18.438 1 72.12 138 PRO B CA 1
ATOM 2066 C C . PRO B 1 138 ? -6.297 -13.305 -19.859 1 72.12 138 PRO B C 1
ATOM 2068 O O . PRO B 1 138 ? -5.504 -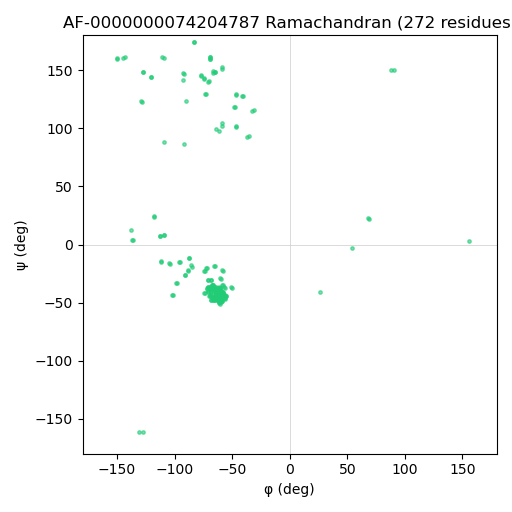13.242 -20.812 1 72.12 138 PRO B O 1
#